Protein AF-A0A812Z8S7-F1 (afdb_monomer_lite)

Radius of gyration: 30.84 Å; chains: 1; bounding box: 65×101×95 Å

Secondary structure (DSSP, 8-state):
-----------------------S-----TT----------HHHHHHHHHHHGGGGGGSTT--------------PPP------PPPP------PPS-PPPP-----------PPPPPEEEEPPTT--HHHHHHHTT-S-B-HHHHHT--SHHHHHHHHHHHHS-EEEEEEEESS-EEEEEEEETTEEEEEEESS---TT----TT-EEEEEEPS-----------GGGSS-------------

pLDDT: mean 70.18, std 22.5, range [39.62, 98.56]

Foldseek 3Di:
DDDDDDPDDPPDDPPPPPPPPPDPDPPPPPPLPPPDDDPPDPPVVVVVVVVPPPPPPPPPDDPDDDDDDDDDDDDDDDDDDDDDDDDDDDPDDDDDPDDDDPDDDDDDDDFDFDKDAKDKAWADFPDFQQRVLVVVLFSGFDQVVQLVQADPVSLQVLCCVHPVAGEPEEDEDAAGWKFADDVHPRYTHIYGHDHGHDRRDDPDRRITGTTTTHIDRPPRPPVPPPPVPPPPDPDDPDDDDDDD

Sequence (244 aa):
MVHVSVVVSIVLSTTLIFLASAGPDSEACPTCRSEGGRAADDLALLQHHLSADEDWPRRARRKRRPRMQRRGKAYYYSHDNGDNLPENPTTTADLPPDAPVPTTVTVPVTTSTTTAAPMWILGDLHDTCNDLCQYNGYGGCGADEIAELDTPAKVEDQILNTSGKTCTTTQIKSYGAFFDPVDDPATGKCFYVSGTVDCDRNDKKWEQPLCFCNGCGQGSLVQAVPWSLVLWSLGPWSSGLLVL

Structure (mmCIF, N/CA/C/O backbone):
data_AF-A0A812Z8S7-F1
#
_entry.id   AF-A0A812Z8S7-F1
#
loop_
_atom_site.group_PDB
_atom_site.id
_atom_site.type_symbol
_atom_site.label_atom_id
_atom_site.label_alt_id
_atom_site.label_comp_id
_atom_site.label_asym_id
_atom_site.label_entity_id
_atom_site.label_seq_id
_atom_site.pdbx_PDB_ins_code
_atom_site.Cartn_x
_atom_site.Cartn_y
_atom_site.Cartn_z
_atom_site.occupancy
_atom_site.B_iso_or_equiv
_atom_site.auth_seq_id
_atom_site.auth_comp_id
_atom_site.auth_asym_id
_atom_site.auth_atom_id
_atom_site.pdbx_PDB_model_num
ATOM 1 N N . MET A 1 1 ? -12.723 67.545 14.225 1.00 41.94 1 MET A N 1
ATOM 2 C CA . MET A 1 1 ? -13.388 66.607 13.299 1.00 41.94 1 MET A CA 1
ATOM 3 C C . MET A 1 1 ? -13.395 65.251 13.963 1.00 41.94 1 MET A C 1
ATOM 5 O O . MET A 1 1 ? -12.345 64.752 14.337 1.00 41.94 1 MET A O 1
ATOM 9 N N . VAL A 1 2 ? -14.600 64.777 14.246 1.00 43.41 2 VAL A N 1
ATOM 10 C CA . VAL A 1 2 ? -14.908 63.622 15.087 1.00 43.41 2 VAL A CA 1
ATOM 11 C C . VAL A 1 2 ? -15.039 62.418 14.162 1.00 43.41 2 VAL A C 1
ATOM 13 O O . VAL A 1 2 ? -15.841 62.483 13.236 1.00 43.41 2 VAL A O 1
ATOM 16 N N . HIS A 1 3 ? -14.288 61.342 14.395 1.00 48.06 3 HIS A N 1
ATOM 17 C CA . HIS A 1 3 ? -14.644 60.042 13.834 1.00 48.06 3 HIS A CA 1
ATOM 18 C C . HIS A 1 3 ? -14.947 59.071 14.968 1.00 48.06 3 HIS A C 1
ATOM 20 O O . HIS A 1 3 ? -14.115 58.774 15.821 1.00 48.06 3 HIS A O 1
ATOM 26 N N . VAL A 1 4 ? -16.222 58.705 14.978 1.00 50.28 4 VAL A N 1
ATOM 27 C CA . VAL A 1 4 ? -16.968 57.962 15.982 1.00 50.28 4 VAL A CA 1
ATOM 28 C C . VAL A 1 4 ? -16.727 56.465 15.808 1.00 50.28 4 VAL A C 1
ATOM 30 O O . VAL A 1 4 ? -16.690 55.960 14.687 1.00 50.28 4 VAL A O 1
ATOM 33 N N . SER A 1 5 ? -16.592 55.782 16.944 1.00 48.16 5 SER A N 1
ATOM 34 C CA . SER A 1 5 ? -16.619 54.333 17.125 1.00 48.16 5 SER A CA 1
ATOM 35 C C . SER A 1 5 ? -17.757 53.643 16.374 1.00 48.16 5 SER A C 1
ATOM 37 O O . SER A 1 5 ? -18.916 54.019 16.522 1.00 48.16 5 SER A O 1
ATOM 39 N N . VAL A 1 6 ? -17.448 52.533 15.706 1.00 51.59 6 VAL A N 1
ATOM 40 C CA . VAL A 1 6 ? -18.435 51.493 15.394 1.00 51.59 6 VAL A CA 1
ATOM 41 C C . VAL A 1 6 ? -17.868 50.163 15.888 1.00 51.59 6 VAL A C 1
ATOM 43 O O . VAL A 1 6 ? -17.234 49.403 15.166 1.00 51.59 6 VAL A O 1
ATOM 46 N N . VAL A 1 7 ? -18.059 49.940 17.188 1.00 47.84 7 VAL A N 1
ATOM 47 C CA . VAL A 1 7 ? -17.998 48.627 17.831 1.00 47.84 7 VAL A CA 1
ATOM 48 C C . VAL A 1 7 ? -19.320 47.945 17.482 1.00 47.84 7 VAL A C 1
ATOM 50 O O . VAL A 1 7 ? -20.348 48.254 18.080 1.00 47.84 7 VAL A O 1
ATOM 53 N N . VAL A 1 8 ? -19.325 47.076 16.471 1.00 48.59 8 VAL A N 1
ATOM 54 C CA . VAL A 1 8 ? -20.468 46.191 16.207 1.00 48.59 8 VAL A CA 1
ATOM 55 C C . VAL A 1 8 ? -20.216 44.899 16.961 1.00 48.59 8 VAL A C 1
ATOM 57 O O . VAL A 1 8 ? -19.439 44.041 16.550 1.00 48.59 8 VAL A O 1
ATOM 60 N N . SER A 1 9 ? -20.878 44.810 18.108 1.00 45.97 9 SER A N 1
ATOM 61 C CA . SER A 1 9 ? -21.094 43.591 18.869 1.00 45.97 9 SER A CA 1
ATOM 62 C C . SER A 1 9 ? -21.763 42.535 17.986 1.00 45.97 9 SER A C 1
ATOM 64 O O . SER A 1 9 ? -22.971 42.581 17.773 1.00 45.97 9 SER A O 1
ATOM 66 N N . ILE A 1 10 ? -20.993 41.558 17.506 1.00 48.22 10 ILE A N 1
ATOM 67 C CA . ILE A 1 10 ? -21.527 40.264 17.064 1.00 48.22 10 ILE A CA 1
ATOM 68 C C . ILE A 1 10 ? -21.409 39.320 18.260 1.00 48.22 10 ILE A C 1
ATOM 70 O O . ILE A 1 10 ? -20.541 38.459 18.346 1.00 48.22 10 ILE A O 1
ATOM 74 N N . VAL A 1 11 ? -22.268 39.562 19.244 1.00 50.97 11 VAL A N 1
ATOM 75 C CA . VAL A 1 11 ? -22.645 38.573 20.248 1.00 50.97 11 VAL A CA 1
ATOM 76 C C . VAL A 1 11 ? -24.090 38.266 19.920 1.00 50.97 11 VAL A C 1
ATOM 78 O O . VAL A 1 11 ? -24.925 39.123 20.157 1.00 50.97 11 VAL A O 1
ATOM 81 N N . LEU A 1 12 ? -24.362 37.128 19.286 1.00 46.31 12 LEU A N 1
ATOM 82 C CA . LEU A 1 12 ? -25.575 36.315 19.440 1.00 46.31 12 LEU A CA 1
ATOM 83 C C . LEU A 1 12 ? -25.583 35.211 18.367 1.00 46.31 12 LEU A C 1
ATOM 85 O O . LEU A 1 12 ? -25.340 35.474 17.194 1.00 46.31 12 LEU A O 1
ATOM 89 N N . SER A 1 13 ? -25.933 33.999 18.804 1.00 43.06 13 SER A N 1
ATOM 90 C CA . SER A 1 13 ? -26.184 32.781 18.013 1.00 43.06 13 SER A CA 1
ATOM 91 C C . SER A 1 13 ? -24.997 31.871 17.692 1.00 43.06 13 SER A C 1
ATOM 93 O O . SER A 1 13 ? -24.847 31.391 16.575 1.00 43.06 13 SER A O 1
ATOM 95 N N . THR A 1 14 ? -24.241 31.480 18.717 1.00 52.12 14 THR A N 1
ATOM 96 C CA . THR A 1 14 ? -23.722 30.101 18.815 1.00 52.12 14 THR A CA 1
ATOM 97 C C . THR A 1 14 ? -24.710 29.252 19.611 1.00 52.12 14 THR A C 1
ATOM 99 O O . THR A 1 14 ? -24.418 28.726 20.682 1.00 52.12 14 THR A O 1
ATOM 102 N N . THR A 1 15 ? -25.932 29.135 19.092 1.00 51.53 15 THR A N 1
ATOM 103 C CA . THR A 1 15 ? -26.844 28.078 19.522 1.00 51.53 15 THR A CA 1
ATOM 104 C C . THR A 1 15 ? -26.319 26.798 18.891 1.00 51.53 15 THR A C 1
ATOM 106 O O . THR A 1 15 ? -26.490 26.565 17.697 1.00 51.53 15 THR A O 1
ATOM 109 N N . LEU A 1 16 ? -25.597 26.019 19.694 1.00 47.75 16 LEU A N 1
ATOM 110 C CA . LEU A 1 16 ? -25.212 24.642 19.417 1.00 47.75 16 LEU A CA 1
ATOM 111 C C . LEU A 1 16 ? -26.466 23.843 19.052 1.00 47.75 16 LEU A C 1
ATOM 113 O O . LEU A 1 16 ? -27.188 23.349 19.915 1.00 47.75 16 LEU A O 1
ATOM 117 N N . ILE A 1 17 ? -26.730 23.727 17.756 1.00 49.66 17 ILE A N 1
ATOM 118 C CA . ILE A 1 17 ? -27.600 22.693 17.222 1.00 49.66 17 ILE A CA 1
ATOM 119 C C . ILE A 1 17 ? -26.779 21.403 17.302 1.00 49.66 17 ILE A C 1
ATOM 121 O O . ILE A 1 17 ? -26.055 21.046 16.377 1.00 49.66 17 ILE A O 1
ATOM 125 N N . PHE A 1 18 ? -26.873 20.712 18.440 1.00 43.66 18 PHE A N 1
ATOM 126 C CA . PHE A 1 18 ? -26.654 19.270 18.482 1.00 43.66 18 PHE A CA 1
ATOM 127 C C . PHE A 1 18 ? -27.815 18.637 17.706 1.00 43.66 18 PHE A C 1
ATOM 129 O O . PHE A 1 18 ? -28.822 18.213 18.271 1.00 43.66 18 PHE A O 1
ATOM 136 N N . LEU A 1 19 ? -27.703 18.635 16.377 1.00 46.09 19 LEU A N 1
ATOM 137 C CA . LEU A 1 19 ? -28.433 17.694 15.543 1.00 46.09 19 LEU A CA 1
ATOM 138 C C . LEU A 1 19 ? -27.862 16.324 15.897 1.00 46.09 19 LEU A C 1
ATOM 140 O O . LEU A 1 19 ? -26.835 15.902 15.373 1.00 46.09 19 LEU A O 1
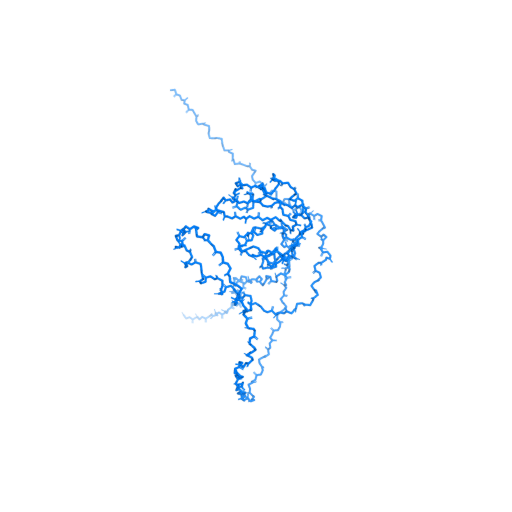ATOM 144 N N . ALA A 1 20 ? -28.522 15.659 16.842 1.00 47.28 20 ALA A N 1
ATOM 145 C CA . ALA A 1 20 ? -28.471 14.218 16.956 1.00 47.28 20 ALA A CA 1
ATOM 146 C C . ALA A 1 20 ? -28.992 13.659 15.626 1.00 47.28 20 ALA A C 1
ATOM 148 O O . ALA A 1 20 ? -30.194 13.464 15.442 1.00 47.28 20 ALA A O 1
ATOM 149 N N . SER A 1 21 ? -28.090 13.472 14.661 1.00 44.56 21 SER A N 1
ATOM 150 C CA . SER A 1 21 ? -28.355 12.606 13.528 1.00 44.56 21 SER A CA 1
ATOM 151 C C . SER A 1 21 ? -28.455 11.199 14.100 1.00 44.56 21 SER A C 1
ATOM 153 O O . SER A 1 21 ? -27.446 10.532 14.334 1.00 44.56 21 SER A O 1
ATOM 155 N N . ALA A 1 22 ? -29.684 10.767 14.370 1.00 46.44 22 ALA A N 1
ATOM 156 C CA . ALA A 1 22 ? -30.019 9.357 14.354 1.00 46.44 22 ALA A CA 1
ATOM 157 C C . ALA A 1 22 ? -29.753 8.878 12.918 1.00 46.44 22 ALA A C 1
ATOM 159 O O . ALA A 1 22 ? -30.607 8.990 12.041 1.00 46.44 22 ALA A O 1
ATOM 160 N N . GLY A 1 23 ? -28.497 8.508 12.658 1.00 39.97 23 GLY A N 1
ATOM 161 C CA . GLY A 1 23 ? -28.092 7.863 11.422 1.00 39.97 23 GLY A CA 1
ATOM 162 C C . GLY A 1 23 ? -28.790 6.506 11.334 1.00 39.97 23 GLY A C 1
ATOM 163 O O . GLY A 1 23 ? -28.952 5.857 12.371 1.00 39.97 23 GLY A O 1
ATOM 164 N N . PRO A 1 24 ? -29.248 6.116 10.136 1.00 42.72 24 PRO A N 1
ATOM 165 C CA . PRO A 1 24 ? -29.986 4.883 9.934 1.00 42.72 24 PRO A CA 1
ATOM 166 C C . PRO A 1 24 ? -29.121 3.697 10.353 1.00 42.72 24 PRO A C 1
ATOM 168 O O . PRO A 1 24 ? -27.942 3.634 10.012 1.00 42.72 24 PRO A O 1
ATOM 171 N N . ASP A 1 25 ? -29.727 2.823 11.149 1.00 41.06 25 ASP A N 1
ATOM 172 C CA . ASP A 1 25 ? -29.513 1.383 11.197 1.00 41.06 25 ASP A CA 1
ATOM 173 C C . ASP A 1 25 ? -28.090 0.954 10.842 1.00 41.06 25 ASP A C 1
ATOM 175 O O . ASP A 1 25 ? -27.749 0.677 9.694 1.00 41.06 25 ASP A O 1
ATOM 179 N N . SER A 1 26 ? -27.254 0.899 11.878 1.00 50.69 26 SER A N 1
ATOM 180 C CA . SER A 1 26 ? -25.997 0.166 11.855 1.00 50.69 26 SER A CA 1
ATOM 181 C C . SER A 1 26 ? -26.337 -1.293 11.555 1.00 50.69 26 SER A C 1
ATOM 183 O O . SER A 1 26 ? -26.589 -2.078 12.470 1.00 50.69 26 SER A O 1
ATOM 185 N N . GLU A 1 27 ? -26.412 -1.649 10.271 1.00 48.56 27 GLU A N 1
ATOM 186 C CA . GLU A 1 27 ? -26.323 -3.027 9.815 1.00 48.56 27 GLU A CA 1
ATOM 187 C C . GLU A 1 27 ? -24.991 -3.549 10.345 1.00 48.56 27 GLU A C 1
ATOM 189 O O . GLU A 1 27 ? -23.918 -3.316 9.790 1.00 48.56 27 GLU A O 1
ATOM 194 N N . ALA A 1 28 ? -25.067 -4.166 11.523 1.00 48.56 28 ALA A N 1
ATOM 195 C CA . ALA A 1 28 ? -23.979 -4.885 12.135 1.00 48.56 28 ALA A CA 1
ATOM 196 C C . ALA A 1 28 ? -23.419 -5.821 11.067 1.00 48.56 28 ALA A C 1
ATOM 198 O O . ALA A 1 28 ? -24.154 -6.687 10.596 1.00 48.56 28 ALA A O 1
ATOM 199 N N . CYS A 1 29 ? -22.158 -5.610 10.671 1.00 48.22 29 CYS A N 1
ATOM 200 C CA . CYS A 1 29 ? -21.455 -6.436 9.694 1.00 48.22 29 CYS A CA 1
ATOM 201 C C . CYS A 1 29 ? -21.705 -7.919 10.020 1.00 48.22 29 CYS A C 1
ATOM 203 O O . CYS A 1 29 ? -21.170 -8.418 11.015 1.00 48.22 29 CYS A O 1
ATOM 205 N N . PRO A 1 30 ? -22.525 -8.638 9.230 1.00 51.94 30 PRO A N 1
ATOM 206 C CA . PRO A 1 30 ? -22.981 -9.976 9.601 1.00 51.94 30 PRO A CA 1
ATOM 207 C C . PRO A 1 30 ? -21.885 -11.046 9.460 1.00 51.94 30 PRO A C 1
ATOM 209 O O . PRO A 1 30 ? -22.131 -12.218 9.739 1.00 51.94 30 PRO A O 1
ATOM 212 N N . THR A 1 31 ? -20.673 -10.668 9.045 1.00 52.81 31 THR A N 1
ATOM 213 C CA . THR A 1 31 ? -19.593 -11.595 8.686 1.00 52.81 31 THR A CA 1
ATOM 214 C C . THR A 1 31 ? -18.401 -11.610 9.641 1.00 52.81 31 THR A C 1
ATOM 216 O O . THR A 1 31 ? -17.573 -12.507 9.523 1.00 52.81 31 THR A O 1
ATOM 219 N N . CYS A 1 32 ? -18.330 -10.753 10.664 1.00 50.28 32 CYS A N 1
ATOM 220 C CA . CYS A 1 32 ? -17.257 -10.822 11.673 1.00 50.28 32 CYS A CA 1
ATOM 221 C C . CYS A 1 32 ? -17.540 -11.875 12.760 1.00 50.28 32 CYS A C 1
ATOM 223 O O . CYS A 1 32 ? -17.343 -11.633 13.953 1.00 50.28 32 CYS A O 1
ATOM 225 N N . ARG A 1 33 ? -18.050 -13.050 12.371 1.00 44.81 33 ARG A N 1
ATOM 226 C CA . ARG A 1 33 ? -18.233 -14.179 13.284 1.00 44.81 33 ARG A CA 1
ATOM 227 C C . ARG A 1 33 ? -16.854 -14.760 13.573 1.00 44.81 33 ARG A C 1
ATOM 229 O O . ARG A 1 33 ? -16.329 -15.529 12.778 1.00 44.81 33 ARG A O 1
ATOM 236 N N . SER A 1 34 ? -16.271 -14.369 14.704 1.00 47.16 34 SER A N 1
ATOM 237 C CA . SER A 1 34 ? -15.046 -14.971 15.219 1.00 47.16 34 SER A CA 1
ATOM 238 C C . SER A 1 34 ? -15.291 -16.458 15.493 1.00 47.16 34 SER A C 1
ATOM 240 O O . SER A 1 34 ? -15.890 -16.859 16.493 1.00 47.16 34 SER A O 1
ATOM 242 N N . GLU A 1 35 ? -14.861 -17.314 14.572 1.00 41.94 35 GLU A N 1
ATOM 243 C CA . GLU A 1 35 ? -14.717 -18.734 14.860 1.00 41.94 35 GLU A CA 1
ATOM 244 C C . GLU A 1 35 ? -13.523 -18.900 15.805 1.00 41.94 35 GLU A C 1
ATOM 246 O O . GLU A 1 35 ? -12.377 -18.981 15.389 1.00 41.94 35 GLU A O 1
ATOM 251 N N . GLY A 1 36 ? -13.806 -18.903 17.109 1.00 42.06 36 GLY A N 1
ATOM 252 C CA . GLY A 1 36 ? -12.937 -19.491 18.126 1.00 42.06 36 GLY A CA 1
ATOM 253 C C . GLY A 1 36 ? -11.573 -18.824 18.293 1.00 42.06 36 GLY A C 1
ATOM 254 O O . GLY A 1 36 ? -10.553 -19.379 17.895 1.00 42.06 36 GLY A O 1
ATOM 255 N N . GLY A 1 37 ? -11.551 -17.692 19.003 1.00 40.66 37 GLY A N 1
ATOM 256 C CA . GLY A 1 37 ? -10.326 -17.111 19.543 1.00 40.66 37 GLY A CA 1
ATOM 257 C C . GLY A 1 37 ? -9.549 -18.129 20.382 1.00 40.66 37 GLY A C 1
ATOM 258 O O . GLY A 1 37 ? -9.895 -18.417 21.528 1.00 40.66 37 GLY A O 1
ATOM 259 N N . ARG A 1 38 ? -8.474 -18.666 19.805 1.00 43.00 38 ARG A N 1
ATOM 260 C CA . ARG A 1 38 ? -7.335 -19.156 20.572 1.00 43.00 38 ARG A CA 1
ATOM 261 C C . ARG A 1 38 ? -6.470 -17.936 20.840 1.00 43.00 38 ARG A C 1
ATOM 263 O O . ARG A 1 38 ? -5.970 -17.332 19.901 1.00 43.00 38 ARG A O 1
ATOM 270 N N . ALA A 1 39 ? -6.320 -17.581 22.112 1.00 47.09 39 ALA A N 1
ATOM 271 C CA . ALA A 1 39 ? -5.335 -16.624 22.610 1.00 47.09 39 ALA A CA 1
ATOM 272 C C . ALA A 1 39 ? -3.911 -17.190 22.443 1.00 47.09 39 ALA A C 1
ATOM 274 O O . ALA A 1 39 ? -3.195 -17.417 23.416 1.00 47.09 39 ALA A O 1
ATOM 275 N N . ALA A 1 40 ? -3.557 -17.532 21.210 1.00 46.22 40 ALA A N 1
ATOM 276 C CA . ALA A 1 40 ? -2.248 -18.002 20.838 1.00 46.22 40 ALA A CA 1
ATOM 277 C C . ALA A 1 40 ? -1.464 -16.783 20.344 1.00 46.22 40 ALA A C 1
ATOM 279 O O . ALA A 1 40 ? -1.811 -16.170 19.341 1.00 46.22 40 ALA A O 1
ATOM 280 N N . ASP A 1 41 ? -0.399 -16.481 21.082 1.00 53.16 41 ASP A N 1
ATOM 281 C CA . ASP A 1 41 ? 0.863 -16.052 20.487 1.00 53.16 41 ASP A CA 1
ATOM 282 C C . ASP A 1 41 ? 1.154 -14.549 20.313 1.00 53.16 41 ASP A C 1
ATOM 284 O O . ASP A 1 41 ? 2.015 -14.193 19.509 1.00 53.16 41 ASP A O 1
ATOM 288 N N . ASP A 1 42 ? 0.634 -13.675 21.185 1.00 55.78 42 ASP A N 1
ATOM 289 C CA . ASP A 1 42 ? 1.202 -12.315 21.357 1.00 55.78 42 ASP A CA 1
ATOM 290 C C . ASP A 1 42 ? 2.717 -12.359 21.666 1.00 55.78 42 ASP A C 1
ATOM 292 O O . ASP A 1 42 ? 3.476 -11.458 21.307 1.00 55.78 42 ASP A O 1
ATOM 296 N N . LEU A 1 43 ? 3.192 -13.443 22.295 1.00 52.84 43 LEU A N 1
ATOM 297 C CA . LEU A 1 43 ? 4.610 -13.651 22.589 1.00 52.84 43 LEU A CA 1
ATOM 298 C C . LEU A 1 43 ? 5.420 -14.121 21.367 1.00 52.84 43 LEU A C 1
ATOM 300 O O . LEU A 1 43 ? 6.580 -13.733 21.240 1.00 52.84 43 LEU A O 1
ATOM 304 N N . ALA A 1 44 ? 4.836 -14.911 20.455 1.00 57.25 44 ALA A N 1
ATOM 305 C CA . ALA A 1 44 ? 5.548 -15.350 19.250 1.00 57.25 44 ALA A CA 1
ATOM 306 C C . ALA A 1 44 ? 5.666 -14.214 18.223 1.00 57.25 44 ALA A C 1
ATOM 308 O O . ALA A 1 44 ? 6.695 -14.099 17.554 1.00 57.25 44 ALA A O 1
ATOM 309 N N . LEU A 1 45 ? 4.663 -13.328 18.160 1.00 56.12 45 LEU A N 1
ATOM 310 C CA . LEU A 1 45 ? 4.696 -12.131 17.317 1.00 56.12 45 LEU A CA 1
ATOM 311 C C . LEU A 1 45 ? 5.810 -11.161 17.760 1.00 56.12 45 LEU A C 1
ATOM 313 O O . LEU A 1 45 ? 6.587 -10.669 16.940 1.00 56.12 45 LEU A O 1
ATOM 317 N N . LEU A 1 46 ? 5.967 -10.963 19.076 1.00 60.97 46 LEU A N 1
ATOM 318 C CA . LEU A 1 46 ? 7.041 -10.144 19.656 1.00 60.97 46 LEU A CA 1
ATOM 319 C C . LEU A 1 46 ? 8.441 -10.717 19.382 1.00 60.97 46 LEU A C 1
ATOM 321 O O . LEU A 1 46 ? 9.408 -9.972 19.208 1.00 60.97 46 LEU A O 1
ATOM 325 N N . GLN A 1 47 ? 8.557 -12.045 19.319 1.00 60.59 47 GLN A N 1
ATOM 326 C CA . GLN A 1 47 ? 9.826 -12.728 19.081 1.00 60.59 47 GLN A CA 1
ATOM 327 C C . GLN A 1 47 ? 10.279 -12.634 17.614 1.00 60.59 47 GLN A C 1
ATOM 329 O O . GLN A 1 47 ? 11.482 -12.614 17.349 1.00 60.59 47 GLN A O 1
ATOM 334 N N . HIS A 1 48 ? 9.342 -12.495 16.669 1.00 57.53 48 HIS A N 1
ATOM 335 C CA . HIS A 1 48 ? 9.655 -12.272 15.257 1.00 57.53 48 HIS A CA 1
ATOM 336 C C . HIS A 1 48 ? 10.263 -10.875 15.018 1.00 57.53 48 HIS A C 1
ATOM 338 O O . HIS A 1 48 ? 11.298 -10.765 14.357 1.00 57.53 48 HIS A O 1
ATOM 344 N N . HIS A 1 49 ? 9.714 -9.823 15.640 1.00 55.00 49 HIS A N 1
ATOM 345 C CA . HIS A 1 49 ? 10.199 -8.444 15.468 1.00 55.00 49 HIS A CA 1
ATOM 346 C C . HIS A 1 49 ? 11.629 -8.215 15.978 1.00 55.00 49 HIS A C 1
ATOM 348 O O . HIS A 1 49 ? 12.426 -7.564 15.304 1.00 55.00 49 HIS A O 1
ATOM 354 N N . LEU A 1 50 ? 12.004 -8.804 17.117 1.00 57.84 50 LEU A N 1
ATOM 355 C CA . LEU A 1 50 ? 13.353 -8.631 17.677 1.00 57.84 50 LEU A CA 1
ATOM 356 C C . LEU A 1 50 ? 14.462 -9.245 16.806 1.00 57.84 50 LEU A C 1
ATOM 358 O O . LEU A 1 50 ? 15.624 -8.871 16.940 1.00 57.84 50 LEU A O 1
ATOM 362 N N . SER A 1 51 ? 14.126 -10.168 15.901 1.00 54.97 51 SER A N 1
ATOM 363 C CA . SER A 1 51 ? 15.107 -10.813 15.021 1.00 54.97 51 SER A CA 1
ATOM 364 C C . SER A 1 51 ? 15.377 -10.056 13.711 1.00 54.97 51 SER A C 1
ATOM 366 O O . SER A 1 51 ? 16.380 -10.327 13.048 1.00 54.97 51 SER A O 1
ATOM 368 N N . ALA A 1 52 ? 14.525 -9.092 13.343 1.00 54.66 52 ALA A N 1
ATOM 369 C CA . ALA A 1 52 ? 14.630 -8.366 12.076 1.00 54.66 52 ALA A CA 1
ATOM 370 C C . ALA A 1 52 ? 15.520 -7.108 12.150 1.00 54.66 52 ALA A C 1
ATOM 372 O O . ALA A 1 52 ? 16.164 -6.760 11.157 1.00 54.66 52 ALA A O 1
ATOM 373 N N . ASP A 1 53 ? 15.615 -6.460 13.317 1.00 49.69 53 ASP A N 1
ATOM 374 C CA . ASP A 1 53 ? 16.234 -5.130 13.445 1.00 49.69 53 ASP A CA 1
ATOM 375 C C . ASP A 1 53 ? 17.774 -5.120 13.556 1.00 49.69 53 ASP A C 1
ATOM 377 O O . ASP A 1 53 ? 18.412 -4.105 13.266 1.00 49.69 53 ASP A O 1
ATOM 381 N N . GLU A 1 54 ? 18.434 -6.229 13.911 1.00 51.84 54 GLU A N 1
ATOM 382 C CA . GLU A 1 54 ? 19.886 -6.191 14.178 1.00 51.84 54 GLU A CA 1
ATOM 383 C C . GLU A 1 54 ? 20.798 -6.250 12.931 1.00 51.84 54 GLU A C 1
ATOM 385 O O . GLU A 1 54 ? 21.998 -5.973 13.036 1.00 51.84 54 GLU A O 1
ATOM 390 N N . ASP A 1 55 ? 20.287 -6.559 11.732 1.00 49.16 55 ASP A N 1
ATOM 391 C CA . ASP A 1 55 ? 21.156 -6.888 10.582 1.00 49.16 55 ASP A CA 1
ATOM 392 C C . ASP A 1 55 ? 21.298 -5.773 9.517 1.00 49.16 55 ASP A C 1
ATOM 394 O O . ASP A 1 55 ? 22.065 -5.905 8.551 1.00 49.16 55 ASP A O 1
ATOM 398 N N . TRP A 1 56 ? 20.621 -4.627 9.684 1.00 48.62 56 TRP A N 1
ATOM 399 C CA . TRP A 1 56 ? 20.623 -3.556 8.674 1.00 48.62 56 TRP A CA 1
ATOM 400 C C . TRP A 1 56 ? 21.913 -2.705 8.583 1.00 48.62 56 TRP A C 1
ATOM 402 O O . TRP A 1 56 ? 22.336 -2.393 7.461 1.00 48.62 56 TRP A O 1
ATOM 412 N N . PRO A 1 57 ? 22.664 -2.375 9.659 1.00 53.59 57 PRO A N 1
ATOM 413 C CA . PRO A 1 57 ? 23.777 -1.434 9.508 1.00 53.59 57 PRO A CA 1
ATOM 414 C C . PRO A 1 57 ? 25.048 -2.034 8.869 1.00 53.59 57 PRO A C 1
ATOM 416 O O . PRO A 1 57 ? 25.981 -1.293 8.551 1.00 53.59 57 PRO A O 1
ATOM 419 N N . ARG A 1 58 ? 25.129 -3.350 8.603 1.00 51.69 58 ARG A N 1
ATOM 420 C CA . ARG A 1 58 ? 26.356 -3.968 8.044 1.00 51.69 58 ARG A CA 1
ATOM 421 C C . ARG A 1 58 ? 26.456 -3.982 6.513 1.00 51.69 58 ARG A C 1
ATOM 423 O O . ARG A 1 58 ? 27.515 -4.341 5.991 1.00 51.69 58 ARG A O 1
ATOM 430 N N . ARG A 1 59 ? 25.427 -3.569 5.757 1.00 52.53 59 ARG A N 1
ATOM 431 C CA . ARG A 1 59 ? 25.433 -3.694 4.276 1.00 52.53 59 ARG A CA 1
ATOM 432 C C . ARG A 1 59 ? 25.706 -2.407 3.492 1.00 52.53 59 ARG A C 1
ATOM 434 O O . ARG A 1 59 ? 25.944 -2.489 2.289 1.00 52.53 59 ARG A O 1
ATOM 441 N N . ALA A 1 60 ? 25.846 -1.255 4.147 1.00 51.38 60 ALA A N 1
ATOM 442 C CA . ALA A 1 60 ? 26.080 0.037 3.483 1.00 51.38 60 ALA A CA 1
ATOM 443 C C . ALA A 1 60 ? 27.524 0.284 2.965 1.00 51.38 60 ALA A C 1
ATOM 445 O O . ALA A 1 60 ? 27.885 1.408 2.619 1.00 51.38 60 ALA A O 1
ATOM 446 N N . ARG A 1 61 ? 28.398 -0.736 2.881 1.00 51.84 61 ARG A N 1
ATOM 447 C CA . ARG A 1 61 ? 29.794 -0.566 2.404 1.00 51.84 61 ARG A CA 1
ATOM 448 C C . ARG A 1 61 ? 30.309 -1.636 1.438 1.00 51.84 61 ARG A C 1
ATOM 450 O O . ARG A 1 61 ? 31.506 -1.925 1.415 1.00 51.84 61 ARG A O 1
ATOM 457 N N . ARG A 1 62 ? 29.477 -2.193 0.554 1.00 51.47 62 ARG A N 1
ATOM 458 C CA . ARG A 1 62 ? 30.006 -2.979 -0.581 1.00 51.47 62 ARG A CA 1
ATOM 459 C C . ARG A 1 62 ? 30.245 -2.094 -1.802 1.00 51.47 62 ARG A C 1
ATOM 461 O O . ARG A 1 62 ? 29.421 -1.976 -2.699 1.00 51.47 62 ARG A O 1
ATOM 468 N N . LYS A 1 63 ? 31.438 -1.486 -1.816 1.00 51.38 63 LYS A N 1
ATOM 469 C CA . LYS A 1 63 ? 32.046 -0.849 -2.992 1.00 51.38 63 LYS A CA 1
ATOM 470 C C . LYS A 1 63 ? 31.927 -1.769 -4.213 1.00 51.38 63 LYS A C 1
ATOM 472 O O . LYS A 1 63 ? 32.324 -2.934 -4.155 1.00 51.38 63 LYS A O 1
ATOM 477 N N . ARG A 1 64 ? 31.432 -1.195 -5.314 1.00 55.34 64 ARG A N 1
ATOM 478 C CA . ARG A 1 64 ? 31.442 -1.745 -6.676 1.00 55.34 64 ARG A CA 1
ATOM 479 C C . ARG A 1 64 ? 32.777 -2.447 -6.957 1.00 55.34 64 ARG A C 1
ATOM 481 O O . ARG A 1 64 ? 33.811 -1.786 -7.029 1.00 55.34 64 ARG A O 1
ATOM 488 N N . ARG A 1 65 ? 32.759 -3.773 -7.128 1.00 50.31 65 ARG A N 1
ATOM 489 C CA . ARG A 1 65 ? 33.876 -4.507 -7.739 1.00 50.31 65 ARG A CA 1
ATOM 490 C C . ARG A 1 65 ? 33.586 -4.733 -9.227 1.00 50.31 65 ARG A C 1
ATOM 492 O O . ARG A 1 65 ? 32.443 -5.031 -9.575 1.00 50.31 65 ARG A O 1
ATOM 499 N N . PRO A 1 66 ? 34.591 -4.568 -10.101 1.00 52.03 66 PRO A N 1
ATOM 500 C CA . PRO A 1 66 ? 34.420 -4.686 -11.541 1.00 52.03 66 PRO A CA 1
ATOM 501 C C . PRO A 1 66 ? 34.134 -6.134 -11.955 1.00 52.03 66 PRO A C 1
ATOM 503 O O . PRO A 1 66 ? 34.668 -7.083 -11.379 1.00 52.03 66 PRO A O 1
ATOM 506 N N . ARG A 1 67 ? 33.288 -6.275 -12.984 1.00 52.62 67 ARG A N 1
ATOM 507 C CA . ARG A 1 67 ? 32.973 -7.528 -13.683 1.00 52.62 67 ARG A CA 1
ATOM 508 C C . ARG A 1 67 ? 34.260 -8.254 -14.087 1.00 52.62 67 ARG A C 1
ATOM 510 O O . ARG A 1 67 ? 34.952 -7.807 -14.997 1.00 52.62 67 ARG A O 1
ATOM 517 N N . MET A 1 68 ? 34.511 -9.419 -13.496 1.00 42.53 68 MET A N 1
ATOM 518 C CA . MET A 1 68 ? 35.295 -10.463 -14.149 1.00 42.53 68 MET A CA 1
ATOM 519 C C . MET A 1 68 ? 34.341 -11.499 -14.738 1.00 42.53 68 MET A C 1
ATOM 521 O O . MET A 1 68 ? 33.619 -12.193 -14.027 1.00 42.53 68 MET A O 1
ATOM 525 N N . GLN A 1 69 ? 34.349 -11.589 -16.066 1.00 57.06 69 GLN A N 1
ATOM 526 C CA . GLN A 1 69 ? 33.931 -12.788 -16.778 1.00 57.06 69 GLN A CA 1
ATOM 527 C C . GLN A 1 69 ? 34.872 -13.936 -16.394 1.00 57.06 69 GLN A C 1
ATOM 529 O O . GLN A 1 69 ? 36.084 -13.773 -16.518 1.00 57.06 69 GLN A O 1
ATOM 534 N N . ARG A 1 70 ? 34.326 -15.102 -16.032 1.00 44.31 70 ARG A N 1
ATOM 535 C CA . ARG A 1 70 ? 34.589 -16.404 -16.683 1.00 44.31 70 ARG A CA 1
ATOM 536 C C . ARG A 1 70 ? 34.278 -17.590 -15.764 1.00 44.31 70 ARG A C 1
ATOM 538 O O . ARG A 1 70 ? 34.784 -17.684 -14.658 1.00 44.31 70 ARG A O 1
ATOM 545 N N . ARG A 1 71 ? 33.589 -18.551 -16.390 1.00 47.25 71 ARG A N 1
ATOM 546 C CA . ARG A 1 71 ? 33.767 -20.009 -16.294 1.00 47.25 71 ARG A CA 1
ATOM 547 C C . ARG A 1 71 ? 33.548 -20.673 -14.930 1.00 47.25 71 ARG A C 1
ATOM 549 O O . ARG A 1 71 ? 34.437 -20.726 -14.097 1.00 47.25 71 ARG A O 1
ATOM 556 N N . GLY A 1 72 ? 32.393 -21.335 -14.853 1.00 49.47 72 GLY A N 1
ATOM 557 C CA . GLY A 1 72 ? 32.286 -22.772 -14.599 1.00 49.47 72 GLY A CA 1
ATOM 558 C C . GLY A 1 72 ? 32.925 -23.301 -13.323 1.00 49.47 72 GLY A C 1
ATOM 559 O O . GLY A 1 72 ? 34.126 -23.545 -13.294 1.00 49.47 72 GLY A O 1
ATOM 560 N N . LYS A 1 73 ? 32.076 -23.609 -12.341 1.00 45.56 73 LYS A N 1
ATOM 561 C CA . LYS A 1 73 ? 32.234 -24.743 -11.422 1.00 45.56 73 LYS A CA 1
ATOM 562 C C . LYS A 1 73 ? 30.897 -24.998 -10.731 1.00 45.56 73 LYS A C 1
ATOM 564 O O . LYS A 1 73 ? 30.373 -24.124 -10.048 1.00 45.56 73 LYS A O 1
ATOM 569 N N . ALA A 1 74 ? 30.343 -26.180 -10.982 1.00 50.53 74 ALA A N 1
ATOM 570 C CA . ALA A 1 74 ? 29.239 -26.733 -10.219 1.00 50.53 74 ALA A CA 1
ATOM 571 C C . ALA A 1 74 ? 29.766 -27.097 -8.828 1.00 50.53 74 ALA A C 1
ATOM 573 O O . ALA A 1 74 ? 30.754 -27.823 -8.718 1.00 50.53 74 ALA A O 1
ATOM 574 N N . TYR A 1 75 ? 29.120 -26.581 -7.790 1.00 45.34 75 TYR A N 1
ATOM 575 C CA . TYR A 1 75 ? 29.324 -27.032 -6.422 1.00 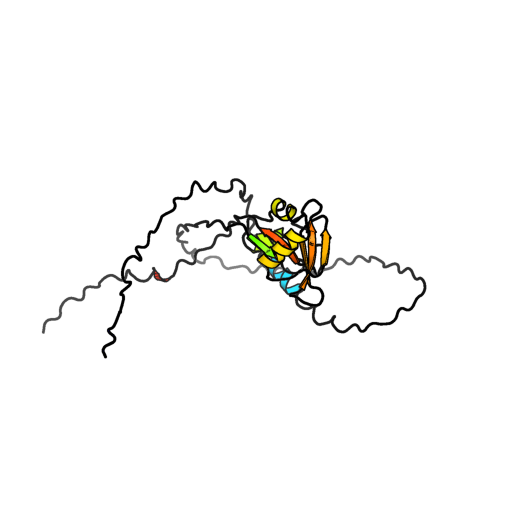45.34 75 TYR A CA 1
ATOM 576 C C . TYR A 1 75 ? 28.073 -27.803 -6.009 1.00 45.34 75 TYR A C 1
ATOM 578 O O . TYR A 1 75 ? 26.990 -27.231 -5.917 1.00 45.34 75 TYR A O 1
ATOM 586 N N . TYR A 1 76 ? 28.239 -29.111 -5.818 1.00 44.78 76 TYR A N 1
ATOM 587 C CA . TYR A 1 76 ? 27.328 -29.937 -5.036 1.00 44.78 76 TYR A CA 1
ATOM 588 C C . TYR A 1 76 ? 27.451 -29.501 -3.573 1.00 44.78 76 TYR A C 1
ATOM 590 O O . TYR A 1 76 ? 28.557 -29.515 -3.034 1.00 44.78 76 TYR A O 1
ATOM 598 N N . TYR A 1 77 ? 26.339 -29.134 -2.938 1.00 39.62 77 TYR A N 1
ATOM 599 C CA . TYR A 1 77 ? 26.256 -29.082 -1.482 1.00 39.62 77 TYR A CA 1
ATOM 600 C C . TYR A 1 77 ? 25.504 -30.319 -0.994 1.00 39.62 77 TYR A C 1
ATOM 602 O O . TYR A 1 77 ? 24.362 -30.561 -1.379 1.00 39.62 77 TYR A O 1
ATOM 610 N N . SER A 1 78 ? 26.222 -31.111 -0.198 1.00 41.00 78 SER A N 1
ATOM 611 C CA . SER A 1 78 ? 25.736 -32.246 0.581 1.00 41.00 78 SER A CA 1
ATOM 612 C C . SER A 1 78 ? 24.734 -31.739 1.617 1.00 41.00 78 SER A C 1
ATOM 614 O O . SER A 1 78 ? 25.052 -30.833 2.387 1.00 41.00 78 SER A O 1
ATOM 616 N N . HIS A 1 79 ? 23.525 -32.297 1.602 1.00 39.62 79 HIS A N 1
ATOM 617 C CA . HIS A 1 79 ? 22.602 -32.241 2.728 1.00 39.62 79 HIS A CA 1
ATOM 618 C C . HIS A 1 79 ? 23.044 -33.322 3.714 1.00 39.62 79 HIS A C 1
ATOM 620 O O . HIS A 1 79 ? 22.810 -34.501 3.462 1.00 39.62 79 HIS A O 1
ATOM 626 N N . ASP A 1 80 ? 23.683 -32.921 4.809 1.00 50.75 80 ASP A N 1
ATOM 627 C CA . ASP A 1 80 ? 23.895 -33.797 5.955 1.00 50.75 80 ASP A CA 1
ATOM 628 C C . ASP A 1 80 ? 22.876 -33.462 7.045 1.00 50.75 80 ASP A C 1
ATOM 630 O O . AS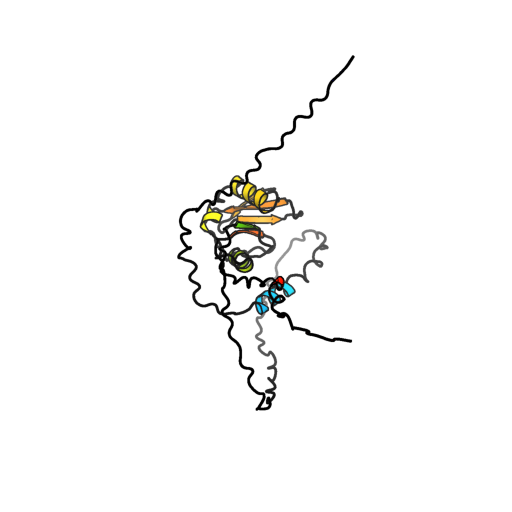P A 1 80 ? 22.749 -32.321 7.495 1.00 50.75 80 ASP A O 1
ATOM 634 N N . ASN A 1 81 ? 22.124 -34.502 7.402 1.00 58.75 81 ASN A N 1
ATOM 635 C CA . ASN A 1 81 ? 21.213 -34.590 8.532 1.00 58.75 81 ASN A CA 1
ATOM 636 C C . ASN A 1 81 ? 21.971 -34.386 9.849 1.00 58.75 81 ASN A C 1
ATOM 638 O O . ASN A 1 81 ? 23.082 -34.887 10.021 1.00 58.75 81 ASN A O 1
ATOM 642 N N . GLY A 1 82 ? 21.332 -33.715 10.803 1.00 44.91 82 GLY A N 1
ATOM 643 C CA . GLY A 1 82 ? 21.895 -33.481 12.126 1.00 44.91 82 GLY A CA 1
ATOM 644 C C . GLY A 1 82 ? 20.837 -33.045 13.125 1.00 44.91 82 GLY A C 1
ATOM 645 O O . GLY A 1 82 ? 20.923 -31.949 13.671 1.00 44.91 82 GLY A O 1
ATOM 646 N N . ASP A 1 83 ? 19.844 -33.907 13.342 1.00 59.28 83 ASP A N 1
ATOM 647 C CA . ASP A 1 83 ? 19.056 -33.938 14.572 1.00 59.28 83 ASP A CA 1
ATOM 648 C C . ASP A 1 83 ? 20.008 -34.015 15.775 1.00 59.28 83 ASP A C 1
ATOM 650 O O . ASP A 1 83 ? 20.916 -34.847 15.761 1.00 59.28 83 ASP A O 1
ATOM 654 N N . ASN A 1 84 ? 19.836 -33.128 16.764 1.00 53.19 84 ASN A N 1
ATOM 655 C CA . ASN A 1 84 ? 20.148 -33.288 18.198 1.00 53.19 84 ASN A CA 1
ATOM 656 C C . ASN A 1 84 ? 20.151 -31.902 18.877 1.00 53.19 84 ASN A C 1
ATOM 658 O O . ASN A 1 84 ? 21.202 -31.306 19.118 1.00 53.19 84 ASN A O 1
ATOM 662 N N . LEU A 1 85 ? 18.963 -31.385 19.197 1.00 57.56 85 LEU A N 1
ATOM 663 C CA . LEU A 1 85 ? 18.815 -30.354 20.228 1.00 57.56 85 LEU A CA 1
ATOM 664 C C . LEU A 1 85 ? 18.700 -31.063 21.591 1.00 57.56 85 LEU A C 1
ATOM 666 O O . LEU A 1 85 ? 17.911 -32.001 21.703 1.00 57.56 85 LEU A O 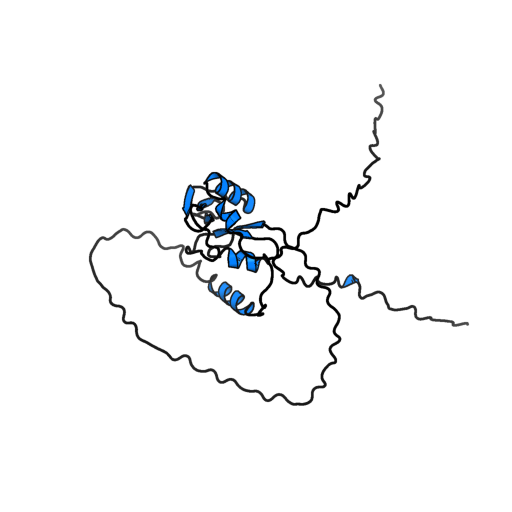1
ATOM 670 N N . PRO A 1 86 ? 19.479 -30.664 22.612 1.00 54.66 86 PRO A N 1
ATOM 671 C CA . PRO A 1 86 ? 19.432 -31.286 23.928 1.00 54.66 86 PRO A CA 1
ATOM 672 C C . PRO A 1 86 ? 18.097 -30.989 24.617 1.00 54.66 86 PRO A C 1
ATOM 674 O O . PRO A 1 86 ? 17.702 -29.835 24.781 1.00 54.66 86 PRO A O 1
ATOM 677 N N . GLU A 1 87 ? 17.417 -32.055 25.027 1.00 55.38 87 GLU A N 1
ATOM 678 C CA . GLU A 1 87 ? 16.213 -32.015 25.847 1.00 55.38 87 GLU A CA 1
ATOM 679 C C . GLU A 1 87 ? 16.520 -31.305 27.174 1.00 55.38 87 GLU A C 1
ATOM 681 O O . GLU A 1 87 ? 17.386 -31.722 27.946 1.00 55.38 87 GLU A O 1
ATOM 686 N N . ASN A 1 88 ? 15.827 -30.196 27.425 1.00 53.94 88 ASN A N 1
ATOM 687 C CA . ASN A 1 88 ? 15.910 -29.461 28.680 1.00 53.94 88 ASN A CA 1
ATOM 688 C C . ASN A 1 88 ? 15.068 -30.201 29.741 1.00 53.94 88 ASN A C 1
ATOM 690 O O . ASN A 1 88 ? 13.861 -30.363 29.531 1.00 53.94 88 ASN A O 1
ATOM 694 N N . PRO A 1 89 ? 15.641 -30.664 30.868 1.00 61.50 89 PRO A N 1
ATOM 695 C CA . PRO A 1 89 ? 14.866 -31.331 31.905 1.00 61.50 89 PRO A CA 1
ATOM 696 C C . PRO A 1 89 ? 13.918 -30.327 32.571 1.00 61.50 89 PRO A C 1
ATOM 698 O O . PRO A 1 89 ? 14.338 -29.368 33.219 1.00 61.50 89 PRO A O 1
ATOM 701 N N . THR A 1 90 ? 12.616 -30.560 32.411 1.00 57.81 90 THR A N 1
ATOM 702 C CA . THR A 1 90 ? 11.575 -29.825 33.133 1.00 57.81 90 THR A CA 1
ATOM 703 C C . THR A 1 90 ? 11.617 -30.258 34.596 1.00 57.81 90 THR A C 1
ATOM 705 O O . THR A 1 90 ? 11.181 -31.352 34.945 1.00 57.81 90 THR A O 1
ATOM 708 N N . THR A 1 91 ? 12.171 -29.407 35.457 1.00 59.34 91 THR A N 1
ATOM 709 C CA . THR A 1 91 ? 12.105 -29.566 36.912 1.00 59.34 91 THR A CA 1
ATOM 710 C C . THR A 1 91 ? 10.669 -29.324 37.373 1.00 59.34 91 THR A C 1
ATOM 712 O O . THR A 1 91 ? 10.223 -28.183 37.484 1.00 59.34 91 THR A O 1
ATOM 715 N N . THR A 1 92 ? 9.935 -30.404 37.638 1.00 56.22 92 THR A N 1
ATOM 716 C CA . THR A 1 92 ? 8.669 -30.378 38.376 1.00 56.22 92 THR A CA 1
ATOM 717 C C . THR A 1 92 ? 8.966 -29.979 39.820 1.00 56.22 92 THR A C 1
ATOM 719 O O . THR A 1 92 ? 9.460 -30.782 40.605 1.00 56.22 92 THR A O 1
ATOM 722 N N . ALA A 1 93 ? 8.727 -28.714 40.158 1.00 59.03 93 ALA A N 1
ATOM 723 C CA . ALA A 1 93 ? 8.721 -28.262 41.540 1.00 59.03 93 ALA A CA 1
ATOM 724 C C . ALA A 1 93 ? 7.355 -28.593 42.156 1.00 59.03 93 ALA A C 1
ATOM 726 O O . ALA A 1 93 ? 6.335 -28.032 41.750 1.00 59.03 93 ALA A O 1
ATOM 727 N N . ASP A 1 94 ? 7.353 -29.513 43.119 1.00 56.47 94 ASP A N 1
ATOM 728 C CA . ASP A 1 94 ? 6.221 -29.796 43.997 1.00 56.47 94 ASP A CA 1
ATOM 729 C C . ASP A 1 94 ? 5.830 -28.523 44.761 1.00 56.47 94 ASP A C 1
ATOM 731 O O . ASP A 1 94 ? 6.573 -28.029 45.615 1.00 56.47 94 ASP A O 1
ATOM 735 N N . LEU A 1 95 ? 4.664 -27.966 44.429 1.00 62.03 95 LEU A N 1
ATOM 736 C CA . LEU A 1 95 ? 4.067 -26.860 45.169 1.00 62.03 95 LEU A CA 1
ATOM 737 C C . LEU A 1 95 ? 3.307 -27.399 46.392 1.00 62.03 95 LEU A C 1
ATOM 739 O O . LEU A 1 95 ? 2.615 -28.414 46.287 1.00 62.03 95 LEU A O 1
ATOM 743 N N . PRO A 1 96 ? 3.408 -26.723 47.549 1.00 66.50 96 PRO A N 1
ATOM 744 C CA . PRO A 1 96 ? 2.717 -27.127 48.764 1.00 66.50 96 PRO A CA 1
ATOM 745 C C . PRO A 1 96 ? 1.190 -27.011 48.598 1.00 66.50 96 PRO A C 1
ATOM 747 O O . PRO A 1 96 ? 0.711 -26.021 48.035 1.00 66.50 96 PRO A O 1
ATOM 750 N N . PRO A 1 97 ? 0.415 -27.983 49.107 1.00 65.44 97 PRO A N 1
ATOM 751 C CA . PRO A 1 97 ? -1.026 -27.837 49.239 1.00 65.44 97 PRO A CA 1
ATOM 752 C C . PRO A 1 97 ? -1.341 -26.835 50.364 1.00 65.44 97 PRO A C 1
ATOM 754 O O . PRO A 1 97 ? -0.563 -26.680 51.302 1.00 65.44 97 PRO A O 1
ATOM 757 N N . ASP A 1 98 ? -2.502 -26.188 50.269 1.00 54.09 98 ASP A N 1
ATOM 758 C CA . ASP A 1 98 ? -3.156 -25.409 51.336 1.00 54.09 98 ASP A CA 1
ATOM 759 C C . ASP A 1 98 ? -2.856 -23.902 51.435 1.00 54.09 98 ASP A C 1
ATOM 761 O O . ASP A 1 98 ? -2.698 -23.346 52.524 1.00 54.09 98 ASP A O 1
ATOM 765 N N . ALA A 1 99 ? -2.914 -23.188 50.306 1.00 57.50 99 ALA A N 1
ATOM 766 C CA . ALA A 1 99 ? -3.257 -21.762 50.328 1.00 57.50 99 ALA A CA 1
ATOM 767 C C . ALA A 1 99 ? -4.785 -21.578 50.158 1.00 57.50 99 ALA A C 1
ATOM 769 O O . ALA A 1 99 ? -5.369 -22.173 49.247 1.00 57.50 99 ALA A O 1
ATOM 770 N N . PRO A 1 100 ? -5.462 -20.771 51.000 1.00 60.00 100 PRO A N 1
ATOM 771 C CA . PRO A 1 100 ? -6.897 -20.525 50.888 1.00 60.00 100 PRO A CA 1
ATOM 772 C C . PRO A 1 100 ? -7.225 -19.827 49.564 1.00 60.00 100 PRO A C 1
ATOM 774 O O . PRO A 1 100 ? -6.655 -18.788 49.235 1.00 60.00 100 PRO A O 1
ATOM 777 N N . VAL A 1 101 ? -8.158 -20.412 48.810 1.00 66.25 101 VAL A N 1
ATOM 778 C CA . VAL A 1 101 ? -8.624 -19.899 47.517 1.00 66.25 101 VAL A CA 1
ATOM 779 C C . VAL A 1 101 ? -9.295 -18.533 47.730 1.00 66.25 101 VAL A C 1
ATOM 781 O O . VAL A 1 101 ? -10.297 -18.463 48.444 1.00 66.25 101 VAL A O 1
ATOM 784 N N . PRO A 1 102 ? -8.785 -17.436 47.139 1.00 64.19 102 PRO A N 1
ATOM 785 C CA . PRO A 1 102 ? -9.447 -16.143 47.219 1.00 64.19 102 PRO A CA 1
ATOM 786 C C . PRO A 1 102 ? -10.749 -16.177 46.411 1.00 64.19 102 PRO A C 1
ATOM 788 O O . PRO A 1 102 ? -10.749 -16.453 45.210 1.00 64.19 102 PRO A O 1
ATOM 791 N N . THR A 1 103 ? -11.867 -15.878 47.074 1.00 67.50 103 THR A N 1
ATOM 792 C CA . THR A 1 103 ? -13.184 -15.716 46.450 1.00 67.50 103 THR A CA 1
ATOM 793 C C . THR A 1 103 ? -13.113 -14.605 45.406 1.00 67.50 103 THR A C 1
ATOM 795 O O . THR A 1 103 ? -13.018 -13.422 45.735 1.00 67.50 103 THR A O 1
ATOM 798 N N . THR A 1 104 ? -13.121 -14.985 44.132 1.00 61.16 104 THR A N 1
ATOM 799 C CA . THR A 1 104 ? -13.035 -14.058 43.004 1.00 61.16 104 THR A CA 1
ATOM 800 C C . THR A 1 104 ? -14.398 -13.401 42.810 1.00 61.16 104 THR A C 1
ATOM 802 O O . THR A 1 104 ? -15.364 -14.046 42.410 1.00 61.16 104 THR A O 1
ATOM 805 N N . VAL A 1 105 ? -14.499 -12.112 43.133 1.00 62.94 105 VAL A N 1
ATOM 806 C CA . VAL A 1 105 ? -15.698 -11.308 42.871 1.00 62.94 105 VAL A CA 1
ATOM 807 C C . VAL A 1 105 ? -15.769 -11.039 41.368 1.00 62.94 105 VAL A C 1
ATOM 809 O O . VAL A 1 105 ? -14.967 -10.280 40.827 1.00 62.94 105 VAL A O 1
ATOM 812 N N . THR A 1 106 ? -16.710 -11.683 40.680 1.00 51.59 106 THR A N 1
ATOM 813 C CA . THR A 1 106 ? -16.957 -11.472 39.249 1.00 51.59 106 THR A CA 1
ATOM 814 C C . THR A 1 106 ? -17.762 -10.187 39.063 1.00 51.59 106 THR A C 1
ATOM 816 O O . THR A 1 106 ? -18.969 -10.157 39.293 1.00 51.59 106 THR A O 1
ATOM 819 N N . VAL A 1 107 ? -17.094 -9.102 38.677 1.00 72.00 107 VAL A N 1
ATOM 820 C CA . VAL A 1 107 ? -17.772 -7.873 38.245 1.00 72.00 107 VAL A CA 1
ATOM 821 C C . VAL A 1 107 ? -18.175 -8.056 36.776 1.00 72.00 107 VAL A C 1
ATOM 823 O O . VAL A 1 107 ? -17.325 -8.464 35.983 1.00 72.00 107 VAL A O 1
ATOM 826 N N . PRO A 1 108 ? -19.434 -7.791 36.378 1.00 62.47 108 PRO A N 1
ATOM 827 C CA . PRO A 1 108 ? -19.812 -7.815 34.971 1.00 62.47 108 PRO A CA 1
ATOM 828 C C . PRO A 1 108 ? -19.054 -6.708 34.228 1.00 62.47 108 PRO A C 1
ATOM 830 O O . PRO A 1 108 ? -19.275 -5.521 34.465 1.00 62.47 108 PRO A O 1
ATOM 833 N N . VAL A 1 109 ? -18.128 -7.100 33.351 1.00 64.19 109 VAL A N 1
ATOM 834 C CA . VAL A 1 109 ? -17.447 -6.185 32.431 1.00 64.19 109 VAL A CA 1
ATOM 835 C C . VAL A 1 109 ? -18.365 -5.977 31.234 1.00 64.19 109 VAL A C 1
ATOM 837 O O . VAL A 1 109 ? -18.596 -6.895 30.452 1.00 64.19 109 VAL A O 1
ATOM 840 N N . THR A 1 110 ? -18.902 -4.770 31.098 1.00 48.03 110 THR A N 1
ATOM 841 C CA . THR A 1 110 ? -19.646 -4.362 29.905 1.00 48.03 110 THR A CA 1
ATOM 842 C C . THR A 1 110 ? -18.641 -3.896 28.854 1.00 48.03 110 THR A C 1
ATOM 844 O O . THR A 1 110 ? -18.078 -2.810 28.972 1.00 48.03 110 THR A O 1
ATOM 847 N N . THR A 1 111 ? -18.374 -4.717 27.842 1.00 54.69 111 THR A N 1
ATOM 848 C CA . THR A 1 111 ? -17.526 -4.356 26.698 1.00 54.69 111 THR A CA 1
ATOM 849 C C . THR A 1 111 ? -18.353 -3.632 25.638 1.00 54.69 111 THR A C 1
ATOM 851 O O . THR A 1 111 ? -19.120 -4.242 24.895 1.00 54.69 111 THR A O 1
ATOM 854 N N . SER A 1 112 ? -18.195 -2.313 25.546 1.00 55.56 112 SER A N 1
ATOM 855 C CA . SER A 1 112 ? -18.688 -1.518 24.417 1.00 55.56 112 SER A CA 1
ATOM 856 C C . SER A 1 112 ? -17.818 -1.807 23.192 1.00 55.56 112 SER A C 1
ATOM 858 O O . SER A 1 112 ? -16.646 -1.436 23.158 1.00 55.56 112 SER A O 1
ATOM 860 N N . THR A 1 113 ? -18.365 -2.488 22.187 1.00 54.88 113 THR A N 1
ATOM 861 C CA . THR A 1 113 ? -17.658 -2.764 20.931 1.00 54.88 113 THR A CA 1
ATOM 862 C C . THR A 1 113 ? -17.819 -1.575 19.991 1.00 54.88 113 THR A C 1
ATOM 864 O O . THR A 1 113 ? -18.850 -1.410 19.342 1.00 54.88 113 THR A O 1
ATOM 867 N N . THR A 1 114 ? -16.805 -0.715 19.925 1.00 61.06 114 THR A N 1
ATOM 868 C CA . THR A 1 114 ? -16.752 0.336 18.905 1.00 61.06 114 THR A CA 1
ATOM 869 C C . THR A 1 114 ? -16.203 -0.271 17.623 1.00 61.06 114 THR A C 1
ATOM 871 O O . THR A 1 114 ? -15.076 -0.756 17.589 1.00 61.06 114 THR A O 1
ATOM 874 N N . THR A 1 115 ? -17.012 -0.256 16.570 1.00 70.56 115 THR A N 1
ATOM 875 C CA . THR A 1 115 ? -16.590 -0.689 15.237 1.00 70.56 115 THR A CA 1
ATOM 876 C C . THR A 1 115 ? -15.567 0.303 14.686 1.00 70.56 115 THR A C 1
ATOM 878 O O . THR A 1 115 ? -15.895 1.475 14.499 1.00 70.56 115 THR A O 1
ATOM 881 N N . ALA A 1 116 ? -14.333 -0.147 14.442 1.00 77.44 116 ALA A N 1
ATOM 882 C CA . ALA A 1 116 ? -13.352 0.648 13.709 1.00 77.44 116 ALA A CA 1
ATOM 883 C C . ALA A 1 116 ? -13.859 0.876 12.277 1.00 77.44 116 ALA A C 1
ATOM 885 O O . ALA A 1 116 ? -14.300 -0.071 11.624 1.00 77.44 116 ALA A O 1
ATOM 886 N N . ALA A 1 117 ? -13.826 2.124 11.805 1.00 87.25 117 ALA A N 1
ATOM 887 C CA . ALA A 1 117 ? -14.153 2.446 10.420 1.00 87.25 117 ALA A CA 1
ATOM 888 C C . ALA A 1 117 ? -13.073 1.875 9.484 1.00 87.25 117 ALA A C 1
ATOM 890 O O . ALA A 1 117 ? -11.906 1.865 9.876 1.00 87.25 117 ALA A O 1
ATOM 891 N N . PRO A 1 118 ? -13.424 1.415 8.271 1.00 91.75 118 PRO A N 1
ATOM 892 C CA . PRO A 1 118 ? -12.426 0.949 7.318 1.00 91.75 118 PRO A CA 1
ATOM 893 C C . PRO A 1 118 ? -11.429 2.063 6.986 1.00 91.75 118 PRO A C 1
ATOM 895 O O . PRO A 1 118 ? -11.804 3.238 6.906 1.00 91.75 118 PRO A O 1
ATOM 898 N N . MET A 1 119 ? -10.162 1.705 6.787 1.00 95.81 119 MET A N 1
ATOM 899 C CA . MET A 1 119 ? -9.119 2.680 6.473 1.00 95.81 119 MET A CA 1
ATOM 900 C C . MET A 1 119 ? -8.035 2.113 5.562 1.00 95.81 119 MET A C 1
ATOM 902 O O . MET A 1 119 ? -7.751 0.917 5.563 1.00 95.81 119 MET A O 1
ATOM 906 N N . TRP A 1 120 ? -7.388 3.009 4.823 1.00 97.88 120 TRP A N 1
ATOM 907 C CA . TRP A 1 120 ? -6.168 2.706 4.088 1.00 97.88 120 TRP A CA 1
ATOM 908 C C . TRP A 1 120 ? -4.950 2.842 4.997 1.00 97.88 120 TRP A C 1
ATOM 910 O O . TRP A 1 120 ? -4.824 3.829 5.724 1.00 97.88 120 TRP A O 1
ATOM 920 N N . ILE A 1 121 ? -4.045 1.868 4.935 1.00 97.69 121 ILE A N 1
ATOM 921 C CA . ILE A 1 121 ? -2.796 1.836 5.697 1.00 97.69 121 ILE A CA 1
ATOM 922 C C . ILE A 1 121 ? -1.666 1.439 4.749 1.00 97.69 121 ILE A C 1
ATOM 924 O O . ILE A 1 121 ? -1.802 0.510 3.955 1.00 97.69 121 ILE A O 1
ATOM 928 N N . LEU A 1 122 ? -0.540 2.143 4.835 1.00 98.31 122 LEU A N 1
ATOM 929 C CA . LEU A 1 122 ? 0.704 1.710 4.211 1.00 98.31 122 LEU A CA 1
ATOM 930 C C . LEU A 1 122 ? 1.514 0.938 5.259 1.00 98.31 122 LEU A C 1
ATOM 932 O O . LEU A 1 122 ? 1.886 1.522 6.275 1.00 98.31 122 LEU A O 1
ATOM 936 N N . GLY A 1 123 ? 1.737 -0.353 5.024 1.00 97.75 123 GLY A N 1
ATOM 937 C CA . GLY A 1 123 ? 2.454 -1.231 5.949 1.00 97.75 123 GLY A CA 1
ATOM 938 C C . GLY A 1 123 ? 3.955 -0.981 5.990 1.00 97.75 123 GLY A C 1
ATOM 939 O O . GLY A 1 123 ? 4.513 -0.245 5.165 1.00 97.75 123 GLY A O 1
ATOM 940 N N . ASP A 1 124 ? 4.630 -1.630 6.934 1.00 97.12 124 ASP A N 1
ATOM 941 C CA . ASP A 1 124 ? 6.084 -1.614 6.968 1.00 97.12 124 ASP A CA 1
ATOM 942 C C . ASP A 1 124 ? 6.667 -2.532 5.887 1.00 97.12 124 ASP A C 1
ATOM 944 O O . ASP A 1 124 ? 5.970 -3.246 5.155 1.00 97.12 124 ASP A O 1
ATOM 948 N N . LEU A 1 125 ? 7.986 -2.450 5.710 1.00 96.19 125 LEU A N 1
ATOM 949 C CA . LEU A 1 125 ? 8.686 -3.321 4.773 1.00 96.19 125 LEU A CA 1
ATOM 950 C C . LEU A 1 125 ? 8.436 -4.773 5.183 1.00 96.19 125 LEU A C 1
ATOM 952 O O . LEU A 1 125 ? 8.635 -5.107 6.345 1.00 96.19 125 LEU A O 1
ATOM 956 N N . HIS A 1 126 ? 8.111 -5.623 4.206 1.00 93.00 126 HIS A N 1
ATOM 957 C CA . HIS A 1 126 ? 7.829 -7.059 4.362 1.00 93.00 126 HIS A CA 1
ATOM 958 C C . HIS A 1 126 ? 6.470 -7.464 4.926 1.00 93.00 126 HIS A C 1
ATOM 960 O O . HIS A 1 126 ? 6.156 -8.653 4.843 1.00 93.00 126 HIS A O 1
ATOM 966 N N . ASP A 1 127 ? 5.676 -6.542 5.459 1.00 96.75 127 ASP A N 1
ATOM 967 C CA . ASP A 1 127 ? 4.378 -6.918 6.012 1.00 96.75 127 ASP A CA 1
ATOM 968 C C . ASP A 1 127 ? 3.458 -7.475 4.924 1.00 96.75 127 ASP A C 1
ATOM 970 O O . ASP A 1 127 ? 3.581 -7.146 3.737 1.00 96.75 127 ASP A O 1
ATOM 974 N N . THR A 1 128 ? 2.516 -8.318 5.334 1.00 97.94 128 THR A N 1
ATOM 975 C CA . THR A 1 128 ? 1.360 -8.682 4.515 1.00 97.94 128 THR A CA 1
ATOM 976 C C . THR A 1 128 ? 0.177 -7.797 4.901 1.00 97.94 128 THR A C 1
ATOM 978 O O . THR A 1 128 ? 0.120 -7.264 6.012 1.00 97.94 128 THR A O 1
ATOM 981 N N . CYS A 1 129 ? -0.789 -7.613 3.999 1.00 98.25 129 CYS A N 1
ATOM 982 C CA . CYS A 1 129 ? -1.960 -6.805 4.334 1.00 98.25 129 CYS A CA 1
ATOM 983 C C . CYS A 1 129 ? -2.823 -7.448 5.414 1.00 98.25 129 CYS A C 1
ATOM 985 O O . CYS A 1 129 ? -3.410 -6.734 6.223 1.00 98.25 129 CYS A O 1
ATOM 987 N N . ASN A 1 130 ? -2.902 -8.777 5.443 1.00 96.50 130 ASN A N 1
ATOM 988 C CA . ASN A 1 130 ? -3.670 -9.473 6.462 1.00 96.50 130 ASN A CA 1
ATOM 989 C C . 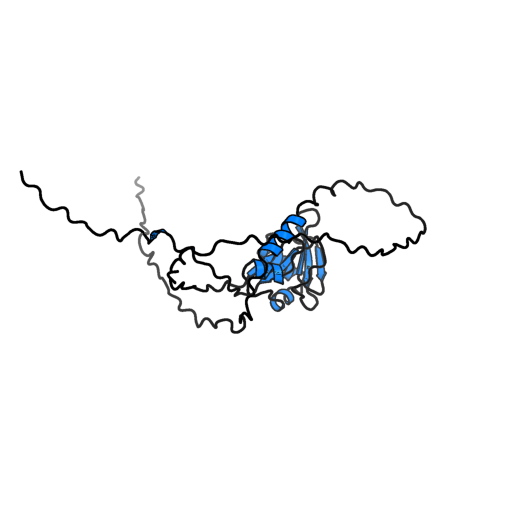ASN A 1 130 ? -3.057 -9.271 7.858 1.00 96.50 130 ASN A C 1
ATOM 991 O O . ASN A 1 130 ? -3.768 -8.839 8.767 1.00 96.50 130 ASN A O 1
ATOM 995 N N . ASP A 1 131 ? -1.741 -9.470 7.997 1.00 96.12 131 ASP A N 1
ATOM 996 C CA . ASP A 1 131 ? -1.027 -9.271 9.266 1.00 96.12 131 ASP A CA 1
ATOM 997 C C . ASP A 1 131 ? -1.127 -7.813 9.734 1.00 96.12 131 ASP A C 1
ATOM 999 O O . ASP A 1 131 ? -1.476 -7.549 10.885 1.00 96.12 131 ASP A O 1
ATOM 1003 N N . LEU A 1 132 ? -0.912 -6.856 8.821 1.00 96.38 132 LEU A N 1
ATOM 1004 C CA . LEU A 1 132 ? -1.008 -5.426 9.115 1.00 96.38 132 LEU A CA 1
ATOM 1005 C C . LEU A 1 132 ? -2.404 -5.042 9.619 1.00 96.38 132 LEU A C 1
ATOM 1007 O O . LEU A 1 132 ? -2.537 -4.344 10.627 1.00 96.38 132 LEU A O 1
ATOM 1011 N N . CYS A 1 133 ? -3.460 -5.479 8.931 1.00 95.69 133 CYS A N 1
ATOM 1012 C CA . CYS A 1 133 ? -4.825 -5.148 9.321 1.00 95.69 133 CYS A CA 1
ATOM 1013 C C . CYS A 1 133 ? -5.200 -5.795 10.661 1.00 95.69 133 CYS A C 1
ATOM 1015 O O . CYS A 1 133 ? -5.762 -5.120 11.523 1.00 95.69 133 CYS A O 1
ATOM 1017 N N . GLN A 1 134 ? -4.850 -7.066 10.877 1.00 93.00 134 GLN A N 1
ATOM 1018 C CA . GLN A 1 134 ? -5.117 -7.752 12.144 1.00 93.00 134 GLN A CA 1
ATOM 1019 C C . GLN A 1 134 ? -4.374 -7.102 13.314 1.00 93.00 134 GLN A C 1
ATOM 1021 O O . GLN A 1 134 ? -4.981 -6.847 14.355 1.00 93.00 134 GLN A O 1
ATOM 1026 N N . TYR A 1 135 ? -3.099 -6.756 13.124 1.00 92.19 135 TYR A N 1
ATOM 1027 C CA . TYR A 1 135 ? -2.290 -6.071 14.131 1.00 92.19 135 TYR A CA 1
ATOM 1028 C C . TYR A 1 135 ? -2.901 -4.727 14.554 1.00 92.19 135 TYR A C 1
ATOM 1030 O O . TYR A 1 135 ? -2.890 -4.368 15.729 1.00 92.19 135 TYR A O 1
ATOM 1038 N N . ASN A 1 136 ? -3.504 -4.002 13.609 1.00 90.69 136 ASN A N 1
ATOM 1039 C CA . ASN A 1 136 ? -4.177 -2.734 13.884 1.00 90.69 136 ASN A CA 1
ATOM 1040 C C . ASN A 1 136 ? -5.633 -2.894 14.378 1.00 90.69 136 ASN A C 1
ATOM 1042 O O . ASN A 1 136 ? -6.342 -1.899 14.530 1.00 90.69 136 ASN A O 1
ATOM 1046 N N . GLY A 1 137 ? -6.092 -4.121 14.649 1.00 89.94 137 GLY A N 1
ATOM 1047 C CA . GLY A 1 137 ? -7.435 -4.380 15.169 1.00 89.94 137 GLY A CA 1
ATOM 1048 C C . GLY A 1 137 ? -8.543 -4.211 14.127 1.00 89.94 137 GLY A C 1
ATOM 1049 O O . GLY A 1 137 ? -9.656 -3.821 14.478 1.00 89.94 137 GLY A O 1
ATOM 1050 N N . TYR A 1 138 ? -8.256 -4.495 12.856 1.00 91.69 138 TYR A N 1
ATOM 1051 C CA . TYR A 1 138 ? -9.245 -4.544 11.775 1.00 91.69 138 TYR A CA 1
ATOM 1052 C C . TYR A 1 138 ? -9.756 -5.962 11.524 1.00 91.69 138 TYR A C 1
ATOM 1054 O O . TYR A 1 138 ? -9.170 -6.947 11.969 1.00 91.69 138 TYR A O 1
ATOM 1062 N N . GLY A 1 139 ? -10.867 -6.066 10.788 1.00 89.44 139 GLY A N 1
ATOM 1063 C CA . GLY A 1 139 ? -11.516 -7.342 10.462 1.00 89.44 139 GLY A CA 1
ATOM 1064 C C . GLY A 1 139 ? -10.801 -8.150 9.376 1.00 89.44 139 GLY A C 1
ATOM 1065 O O . GLY A 1 139 ? -11.296 -9.201 8.978 1.00 89.44 139 GLY A O 1
ATOM 1066 N N . GLY A 1 140 ? -9.668 -7.647 8.882 1.00 93.06 140 GLY A N 1
ATOM 1067 C CA . GLY A 1 140 ? -8.880 -8.233 7.805 1.00 93.06 140 GLY A CA 1
ATOM 1068 C C . GLY A 1 140 ? -8.657 -7.267 6.642 1.00 93.06 140 GLY A C 1
ATOM 1069 O O . GLY A 1 140 ? -9.002 -6.085 6.702 1.00 93.06 140 GLY A O 1
ATOM 1070 N N . CYS A 1 141 ? -8.055 -7.799 5.585 1.00 96.88 141 CYS A N 1
ATOM 1071 C CA . CYS A 1 141 ? -7.732 -7.088 4.352 1.00 96.88 141 CYS A CA 1
ATOM 1072 C C . CYS A 1 141 ? -8.934 -7.059 3.388 1.00 96.88 141 CYS A C 1
ATOM 1074 O O . CYS A 1 141 ? -9.530 -8.099 3.104 1.00 96.88 141 CYS A O 1
ATOM 1076 N N . GLY A 1 142 ? -9.286 -5.877 2.878 1.00 96.81 142 GLY A N 1
ATOM 1077 C CA . GLY A 1 142 ? -10.295 -5.686 1.834 1.00 96.81 142 GLY A CA 1
ATOM 1078 C C . GLY A 1 142 ? -9.674 -5.776 0.447 1.00 96.81 142 GLY A C 1
ATOM 1079 O O . GLY A 1 142 ? -9.171 -4.801 -0.111 1.00 96.81 142 GLY A O 1
ATOM 1080 N N . ALA A 1 143 ? -9.649 -6.998 -0.084 1.00 97.62 143 ALA A N 1
ATOM 1081 C CA . ALA A 1 143 ? -9.038 -7.306 -1.372 1.00 97.62 143 ALA A CA 1
ATOM 1082 C C . ALA A 1 143 ? -9.735 -6.604 -2.550 1.00 97.62 143 ALA A C 1
ATOM 1084 O O . ALA A 1 143 ? -9.061 -6.228 -3.509 1.00 97.62 143 ALA A O 1
ATOM 1085 N N . ASP A 1 144 ? -11.054 -6.417 -2.470 1.00 97.50 144 ASP A N 1
ATOM 1086 C CA . ASP A 1 144 ? -11.856 -5.808 -3.533 1.00 97.50 144 ASP A CA 1
ATOM 1087 C C . ASP A 1 144 ? -11.494 -4.328 -3.710 1.00 97.50 144 ASP A C 1
ATOM 1089 O O . ASP A 1 144 ? -11.224 -3.886 -4.825 1.00 97.50 144 ASP A O 1
ATOM 1093 N N . GLU A 1 145 ? -11.357 -3.581 -2.613 1.00 97.94 145 GLU A N 1
ATOM 1094 C CA . GLU A 1 145 ? -10.964 -2.172 -2.637 1.00 97.94 145 GLU A CA 1
ATOM 1095 C C . GLU A 1 145 ? -9.522 -1.984 -3.119 1.00 97.94 145 GLU A C 1
ATOM 1097 O O . GLU A 1 145 ? -9.225 -1.057 -3.874 1.00 97.94 145 GLU A O 1
ATOM 1102 N N . ILE A 1 146 ? -8.610 -2.886 -2.742 1.00 98.38 146 ILE A N 1
ATOM 1103 C CA . ILE A 1 146 ? -7.235 -2.879 -3.266 1.00 98.38 146 ILE A CA 1
ATOM 1104 C C . ILE A 1 146 ? -7.237 -3.170 -4.774 1.00 98.38 146 ILE A C 1
ATOM 1106 O O . ILE A 1 146 ? -6.459 -2.562 -5.512 1.00 98.38 146 ILE A O 1
ATOM 1110 N N . ALA A 1 147 ? -8.108 -4.063 -5.253 1.00 98.25 147 ALA A N 1
ATOM 1111 C CA . ALA A 1 147 ? -8.202 -4.408 -6.670 1.00 98.25 147 ALA A CA 1
ATOM 1112 C C . ALA A 1 147 ? -8.663 -3.228 -7.540 1.00 98.25 147 ALA A C 1
ATOM 1114 O O . ALA A 1 147 ? -8.323 -3.179 -8.723 1.00 98.25 147 ALA A O 1
ATOM 1115 N N . GLU A 1 148 ? -9.365 -2.246 -6.966 1.00 98.19 148 GLU A N 1
ATOM 1116 C CA . GLU A 1 148 ? -9.748 -1.020 -7.671 1.00 98.19 148 GLU A CA 1
ATOM 1117 C C . GLU A 1 148 ? -8.558 -0.111 -8.006 1.00 98.19 148 GLU A C 1
ATOM 1119 O O . GLU A 1 148 ? -8.691 0.752 -8.880 1.00 98.19 148 GLU A O 1
ATOM 1124 N N . LEU A 1 149 ? -7.392 -0.301 -7.372 1.00 98.19 149 LEU A N 1
ATOM 1125 C CA . LEU A 1 149 ? -6.137 0.394 -7.685 1.00 98.19 149 LEU A CA 1
ATOM 1126 C C . LEU A 1 149 ? -5.481 -0.188 -8.950 1.00 98.19 149 LEU A C 1
ATOM 1128 O O . LEU A 1 149 ? -4.326 -0.610 -8.944 1.00 98.19 149 LEU A O 1
ATOM 1132 N N . ASP A 1 150 ? -6.236 -0.208 -10.045 1.00 98.06 150 ASP A N 1
ATOM 1133 C CA . ASP A 1 150 ? -5.920 -0.855 -11.325 1.00 98.06 150 ASP A CA 1
ATOM 1134 C C . ASP A 1 150 ? -5.186 0.044 -12.333 1.00 98.06 150 ASP A C 1
ATOM 1136 O O . ASP A 1 150 ? -4.878 -0.358 -13.457 1.00 98.06 150 ASP A O 1
ATOM 1140 N N . THR A 1 151 ? -4.900 1.285 -11.945 1.00 98.38 151 THR A N 1
ATOM 1141 C CA . THR A 1 151 ? -4.241 2.274 -12.799 1.00 98.38 151 THR A CA 1
ATOM 1142 C C . THR A 1 151 ? -3.156 3.028 -12.034 1.00 98.38 151 THR A C 1
ATOM 1144 O O . THR A 1 151 ? -3.263 3.196 -10.816 1.00 98.38 151 THR A O 1
ATOM 1147 N N . PRO A 1 152 ? -2.130 3.545 -12.741 1.00 98.50 152 PRO A N 1
ATOM 1148 C CA . PRO A 1 152 ? -1.084 4.367 -12.139 1.00 98.50 152 PRO A CA 1
ATOM 1149 C C . PRO A 1 152 ? -1.627 5.534 -11.308 1.00 98.50 152 PRO A C 1
ATOM 1151 O O . PRO A 1 152 ? -1.250 5.684 -10.155 1.00 98.50 152 PRO A O 1
ATOM 1154 N N . ALA A 1 153 ? -2.567 6.311 -11.854 1.00 98.50 153 ALA A N 1
ATOM 1155 C CA . ALA A 1 153 ? -3.091 7.499 -11.179 1.00 98.50 153 ALA A CA 1
ATOM 1156 C C . ALA A 1 153 ? -3.767 7.162 -9.839 1.00 98.50 153 ALA A C 1
ATOM 1158 O O . ALA A 1 153 ? -3.508 7.820 -8.837 1.00 98.50 153 ALA A O 1
ATOM 1159 N N . LYS A 1 154 ? -4.569 6.089 -9.793 1.00 98.44 154 LYS A N 1
ATOM 1160 C CA . LYS A 1 154 ? -5.257 5.674 -8.564 1.00 98.44 154 LYS A CA 1
ATOM 1161 C C . LYS A 1 154 ? -4.280 5.287 -7.456 1.00 98.44 154 LYS A C 1
ATOM 1163 O O . LYS A 1 154 ? -4.472 5.696 -6.315 1.00 98.44 154 LYS A O 1
ATOM 1168 N N . VAL A 1 155 ? -3.237 4.510 -7.771 1.00 98.56 155 VAL A N 1
ATOM 1169 C CA . VAL A 1 155 ? -2.257 4.113 -6.747 1.00 98.56 155 VAL A CA 1
ATOM 1170 C C . VAL A 1 155 ? -1.393 5.294 -6.302 1.00 98.56 155 VAL A C 1
ATOM 1172 O O . VAL A 1 155 ? -1.085 5.405 -5.118 1.00 98.56 155 VAL A O 1
ATOM 1175 N N . GLU A 1 156 ? -1.033 6.192 -7.223 1.00 98.50 156 GLU A N 1
ATOM 1176 C CA . GLU A 1 156 ? -0.266 7.404 -6.918 1.00 98.50 156 GLU A CA 1
ATOM 1177 C C . GLU A 1 156 ? -1.029 8.305 -5.941 1.00 98.50 156 GLU A C 1
ATOM 1179 O O . GLU A 1 156 ? -0.492 8.667 -4.890 1.00 98.50 156 GLU A O 1
ATOM 1184 N N . ASP A 1 157 ? -2.301 8.580 -6.236 1.00 98.44 157 ASP A N 1
ATOM 1185 C CA . ASP A 1 157 ? -3.175 9.379 -5.378 1.00 98.44 157 ASP A CA 1
ATOM 1186 C C . ASP A 1 157 ? -3.396 8.701 -4.020 1.00 98.44 157 ASP A C 1
ATOM 1188 O O . ASP A 1 157 ? -3.320 9.352 -2.975 1.00 98.44 157 ASP A O 1
ATOM 1192 N N . GLN A 1 158 ? -3.624 7.382 -4.002 1.00 98.38 158 GLN A N 1
ATOM 1193 C CA . GLN A 1 158 ? -3.875 6.658 -2.759 1.00 98.38 158 GLN A CA 1
ATOM 1194 C C . GLN A 1 158 ? -2.642 6.634 -1.844 1.00 98.38 158 GLN A C 1
ATOM 1196 O O . GLN A 1 158 ? -2.774 6.853 -0.637 1.00 98.38 158 GLN A O 1
ATOM 1201 N N . ILE A 1 159 ? -1.437 6.422 -2.386 1.00 98.25 159 ILE A N 1
ATOM 1202 C CA . ILE A 1 159 ? -0.186 6.449 -1.608 1.00 98.25 159 ILE A CA 1
ATOM 1203 C C . ILE A 1 159 ? 0.082 7.852 -1.064 1.00 98.25 159 ILE A C 1
ATOM 1205 O O . ILE A 1 159 ? 0.426 7.993 0.117 1.00 98.25 159 ILE A O 1
ATOM 1209 N N . LEU A 1 160 ? -0.112 8.881 -1.894 1.00 98.25 160 LEU A N 1
ATOM 1210 C CA . LEU A 1 160 ? 0.064 10.272 -1.490 1.00 98.25 160 LEU A CA 1
ATOM 1211 C C . LEU A 1 160 ? -0.898 10.646 -0.358 1.00 98.25 160 LEU A C 1
ATOM 1213 O O . LEU A 1 160 ? -0.464 11.195 0.652 1.00 98.25 160 LEU A O 1
ATOM 1217 N N . ASN A 1 161 ? -2.176 10.288 -0.481 1.00 97.94 161 ASN A N 1
ATOM 1218 C CA . ASN A 1 161 ? -3.189 10.589 0.530 1.00 97.94 161 ASN A CA 1
ATOM 1219 C C . ASN A 1 161 ? -2.987 9.801 1.831 1.00 97.94 161 ASN A C 1
ATOM 1221 O O . ASN A 1 161 ? -3.239 10.329 2.911 1.00 97.94 161 ASN A O 1
ATOM 1225 N N . THR A 1 162 ? -2.520 8.553 1.741 1.00 97.25 162 THR A N 1
ATOM 1226 C CA . THR A 1 162 ? -2.355 7.679 2.916 1.00 97.25 162 THR A CA 1
ATOM 1227 C C . THR A 1 162 ? -1.079 7.998 3.699 1.00 97.25 162 THR A C 1
ATOM 1229 O O . THR A 1 162 ? -1.067 7.911 4.923 1.00 97.25 162 THR A O 1
ATOM 1232 N N . SER A 1 163 ? 0.012 8.352 3.011 1.00 97.00 163 SER A N 1
ATOM 1233 C CA . SER A 1 163 ? 1.355 8.405 3.615 1.00 97.00 163 SER A CA 1
ATOM 1234 C C . SER A 1 163 ? 2.154 9.678 3.325 1.00 97.00 163 SER A C 1
ATOM 1236 O O . SER A 1 163 ? 3.241 9.854 3.877 1.00 97.00 163 SER A O 1
ATOM 1238 N N . GLY A 1 164 ? 1.669 10.556 2.442 1.00 97.75 164 GLY A N 1
ATOM 1239 C CA . GLY A 1 164 ? 2.411 11.733 1.980 1.00 97.75 164 GLY A CA 1
ATOM 1240 C C . GLY A 1 164 ? 3.614 11.412 1.083 1.00 97.75 164 GLY A C 1
ATOM 1241 O O . GLY A 1 164 ? 4.414 12.303 0.801 1.00 97.75 164 GLY A O 1
ATOM 1242 N N . LYS A 1 165 ? 3.776 10.154 0.651 1.00 97.88 165 LYS A N 1
ATOM 1243 C CA . LYS A 1 165 ? 4.875 9.713 -0.220 1.00 97.88 165 LYS A CA 1
ATOM 1244 C C . LYS A 1 165 ? 4.528 9.918 -1.691 1.00 97.88 165 LYS A C 1
ATOM 1246 O O . LYS A 1 165 ? 3.360 9.953 -2.067 1.00 97.88 165 LYS A O 1
ATOM 1251 N N . THR A 1 166 ? 5.553 10.025 -2.531 1.00 98.00 166 THR A N 1
ATOM 1252 C CA . THR A 1 166 ? 5.382 10.247 -3.975 1.00 98.00 166 THR A CA 1
ATOM 1253 C C . THR A 1 166 ? 5.981 9.122 -4.810 1.00 98.00 166 THR A C 1
ATOM 1255 O O . THR A 1 166 ? 7.017 8.538 -4.483 1.00 98.00 166 THR A O 1
ATOM 1258 N N . CYS A 1 167 ? 5.321 8.825 -5.924 1.00 98.19 167 CYS A N 1
ATOM 1259 C CA . CYS A 1 167 ? 5.751 7.809 -6.870 1.00 98.19 167 CYS A CA 1
ATOM 1260 C C . CYS A 1 167 ? 6.653 8.426 -7.942 1.00 98.19 167 CYS A C 1
ATOM 1262 O O . CYS A 1 167 ? 6.267 9.346 -8.654 1.00 98.19 167 CYS A O 1
ATOM 1264 N N . THR A 1 168 ? 7.863 7.898 -8.077 1.00 97.69 168 THR A N 1
ATOM 1265 C CA . THR A 1 168 ? 8.813 8.262 -9.140 1.00 97.69 168 THR A CA 1
ATOM 1266 C C . THR A 1 168 ? 8.542 7.493 -10.427 1.00 97.69 168 THR A C 1
ATOM 1268 O O . THR A 1 168 ? 8.732 8.009 -11.526 1.00 97.69 168 THR A O 1
ATOM 1271 N N . THR A 1 169 ? 8.119 6.237 -10.291 1.00 97.75 169 THR A N 1
ATOM 1272 C CA . THR A 1 169 ? 7.767 5.342 -11.393 1.00 97.75 169 THR A CA 1
ATOM 1273 C C . THR A 1 169 ? 6.641 4.423 -10.953 1.00 97.75 169 THR A C 1
ATOM 1275 O O . THR A 1 169 ? 6.570 4.051 -9.781 1.00 97.75 169 THR A O 1
ATOM 1278 N N . THR A 1 170 ? 5.791 4.027 -11.895 1.00 98.25 170 THR A N 1
ATOM 1279 C CA . THR A 1 170 ? 4.713 3.065 -11.664 1.00 98.25 170 THR A CA 1
ATOM 1280 C C . THR A 1 170 ? 4.933 1.782 -12.452 1.00 98.25 170 THR A C 1
ATOM 1282 O O . THR A 1 170 ? 5.389 1.797 -13.597 1.00 98.25 170 THR A O 1
ATOM 1285 N N . GLN A 1 171 ? 4.638 0.649 -11.821 1.00 98.12 171 GLN A N 1
ATOM 1286 C CA . GLN A 1 171 ? 4.769 -0.682 -12.406 1.00 98.12 171 GLN A CA 1
ATOM 1287 C C . GLN A 1 171 ? 3.541 -1.533 -12.102 1.00 98.12 171 GLN A C 1
ATOM 1289 O O . GLN A 1 171 ? 2.799 -1.285 -11.158 1.00 98.12 171 GLN A O 1
ATOM 1294 N N . ILE A 1 172 ? 3.332 -2.551 -12.927 1.00 97.94 172 ILE A N 1
ATOM 1295 C CA . ILE A 1 172 ? 2.226 -3.488 -12.766 1.00 97.94 172 ILE A CA 1
ATOM 1296 C C . ILE A 1 172 ? 2.629 -4.589 -11.790 1.00 97.94 172 ILE A C 1
ATOM 1298 O O . ILE A 1 172 ? 3.754 -5.093 -11.848 1.00 97.94 172 ILE A O 1
ATOM 1302 N N . LYS A 1 173 ? 1.683 -5.024 -10.958 1.00 97.25 173 LYS A N 1
ATOM 1303 C CA . LYS A 1 173 ? 1.828 -6.206 -10.113 1.00 97.25 173 LYS A CA 1
ATOM 1304 C C . LYS A 1 173 ? 0.546 -7.032 -10.120 1.00 97.25 173 LYS A C 1
ATOM 1306 O O . LYS A 1 173 ? -0.554 -6.510 -10.287 1.00 97.25 173 LYS A O 1
ATOM 1311 N N . SER A 1 174 ? 0.686 -8.351 -10.023 1.00 97.38 174 SER A N 1
ATOM 1312 C CA . SER A 1 174 ? -0.445 -9.265 -10.228 1.00 97.38 174 SER A CA 1
ATOM 1313 C C . SER A 1 174 ? -1.227 -9.597 -8.958 1.00 97.38 174 SER A C 1
ATOM 1315 O O . SER A 1 174 ? -2.242 -10.268 -9.078 1.00 97.38 174 SER A O 1
ATOM 1317 N N . TYR A 1 175 ? -0.759 -9.169 -7.779 1.00 96.94 175 TYR A N 1
ATOM 1318 C CA . TYR A 1 175 ? -1.297 -9.621 -6.486 1.00 96.94 175 TYR A CA 1
ATOM 1319 C C . TYR A 1 175 ? -1.497 -8.531 -5.424 1.00 96.94 175 TYR A C 1
ATO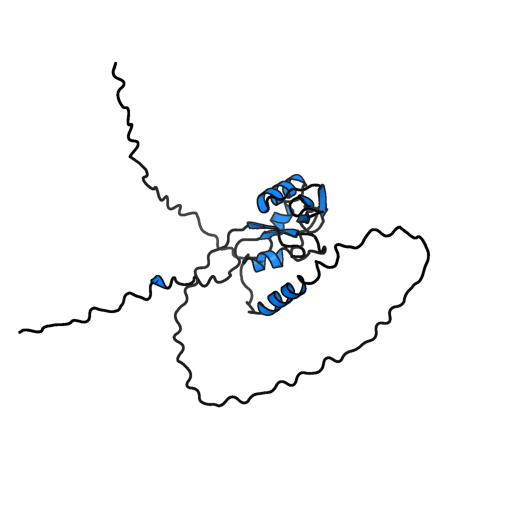M 1321 O O . TYR A 1 175 ? -1.818 -8.855 -4.288 1.00 96.94 175 TYR A O 1
ATOM 1329 N N . GLY A 1 176 ? -1.323 -7.248 -5.751 1.00 97.75 176 GLY A N 1
ATOM 1330 C CA . GLY A 1 176 ? -1.571 -6.169 -4.790 1.00 97.75 176 GLY A CA 1
ATOM 1331 C C . GLY A 1 176 ? -0.901 -4.853 -5.164 1.00 97.75 176 GLY A C 1
ATOM 1332 O O . GLY A 1 176 ? -0.171 -4.783 -6.160 1.00 97.75 176 GLY A O 1
ATOM 1333 N N . ALA A 1 177 ? -1.158 -3.827 -4.355 1.00 98.38 177 ALA A N 1
ATOM 1334 C CA . ALA A 1 177 ? -0.565 -2.503 -4.483 1.00 98.38 177 ALA A CA 1
ATOM 1335 C C . ALA A 1 177 ? 0.583 -2.322 -3.480 1.00 98.38 177 ALA A C 1
ATOM 1337 O O . ALA A 1 177 ? 0.484 -2.749 -2.331 1.00 98.38 177 ALA A O 1
ATOM 1338 N N . PHE A 1 178 ? 1.694 -1.723 -3.915 1.00 98.38 178 PHE A N 1
ATOM 1339 C CA . PHE A 1 178 ? 2.911 -1.627 -3.098 1.00 98.38 178 PHE A CA 1
ATOM 1340 C C . PHE A 1 178 ? 3.682 -0.332 -3.348 1.00 98.38 178 PHE A C 1
ATOM 1342 O O . PHE A 1 178 ? 3.590 0.262 -4.425 1.00 98.38 178 PHE A O 1
ATOM 1349 N N . PHE A 1 179 ? 4.511 0.043 -2.378 1.00 98.44 179 PHE A N 1
ATOM 1350 C CA . PHE A 1 179 ? 5.487 1.123 -2.460 1.00 98.44 179 PHE A CA 1
ATOM 1351 C C . PHE A 1 179 ? 6.903 0.596 -2.170 1.00 98.44 179 PHE A C 1
ATOM 1353 O O . PHE A 1 179 ? 7.133 -0.063 -1.162 1.00 98.44 179 PHE A O 1
ATOM 1360 N N . ASP A 1 180 ? 7.858 0.889 -3.048 1.00 97.81 180 ASP A N 1
ATOM 1361 C CA . ASP A 1 180 ? 9.284 0.547 -2.926 1.00 97.81 180 ASP A CA 1
ATOM 1362 C C . ASP A 1 180 ? 10.098 1.839 -2.755 1.00 97.81 180 ASP A C 1
ATOM 1364 O O . ASP A 1 180 ? 10.315 2.536 -3.755 1.00 97.81 180 ASP A O 1
ATOM 1368 N N . PRO A 1 181 ? 10.534 2.204 -1.534 1.00 96.69 181 PRO A N 1
ATOM 1369 C CA . PRO A 1 181 ? 11.415 3.348 -1.330 1.00 96.69 181 PRO A CA 1
ATOM 1370 C C . PRO A 1 181 ? 12.778 3.085 -1.982 1.00 96.69 181 PRO A C 1
ATOM 1372 O O . PRO A 1 181 ? 13.569 2.262 -1.516 1.00 96.69 181 PRO A O 1
ATOM 1375 N N . VAL A 1 182 ? 13.084 3.814 -3.057 1.00 92.25 182 VAL A N 1
ATOM 1376 C CA . VAL A 1 182 ? 14.376 3.711 -3.746 1.00 92.25 182 VAL A CA 1
ATOM 1377 C C . VAL A 1 182 ? 15.228 4.895 -3.330 1.00 92.25 182 VAL A C 1
ATOM 1379 O O . VAL A 1 182 ? 14.953 6.019 -3.731 1.00 92.25 182 VAL A O 1
ATOM 1382 N N . ASP A 1 183 ? 16.267 4.633 -2.538 1.00 91.62 183 ASP A N 1
ATOM 1383 C CA . ASP A 1 183 ? 17.241 5.609 -2.019 1.00 91.62 183 ASP A CA 1
ATOM 1384 C C . ASP A 1 183 ? 16.677 6.676 -1.048 1.00 91.62 183 ASP A C 1
ATOM 1386 O O . ASP A 1 183 ? 17.415 7.141 -0.177 1.00 91.62 183 ASP A O 1
ATOM 1390 N N . ASP A 1 184 ? 15.388 7.020 -1.136 1.00 93.69 184 ASP A N 1
ATOM 1391 C CA . ASP A 1 184 ? 14.690 8.003 -0.302 1.00 93.69 184 ASP A CA 1
ATOM 1392 C C . ASP A 1 184 ? 13.408 7.390 0.307 1.00 93.69 184 ASP A C 1
ATOM 1394 O O . ASP A 1 184 ? 12.583 6.844 -0.421 1.00 93.69 184 ASP A O 1
ATOM 1398 N N . PRO A 1 185 ? 13.174 7.472 1.629 1.00 94.69 185 PRO A N 1
ATOM 1399 C CA . PRO A 1 185 ? 11.930 6.990 2.231 1.00 94.69 185 PRO A CA 1
ATOM 1400 C C . PRO A 1 185 ? 10.668 7.767 1.803 1.00 94.69 185 PRO A C 1
ATOM 1402 O O . PRO A 1 185 ? 9.563 7.259 2.002 1.00 94.69 185 PRO A O 1
ATOM 1405 N N . ALA A 1 186 ? 10.786 8.985 1.268 1.00 96.81 186 ALA A N 1
ATOM 1406 C CA . ALA A 1 186 ? 9.661 9.822 0.838 1.00 96.81 186 ALA A CA 1
ATOM 1407 C C . ALA A 1 186 ? 9.277 9.631 -0.641 1.00 96.81 186 ALA A C 1
ATOM 1409 O O . ALA A 1 186 ? 8.172 10.010 -1.042 1.00 96.81 186 ALA A O 1
ATOM 1410 N N . THR A 1 187 ? 10.166 9.050 -1.455 1.00 97.75 187 THR A N 1
ATOM 1411 C CA . THR A 1 187 ? 9.942 8.862 -2.895 1.00 97.75 187 THR A CA 1
ATOM 1412 C C . THR A 1 187 ? 10.312 7.445 -3.326 1.00 97.75 187 THR A C 1
ATOM 1414 O O . THR A 1 187 ? 11.285 6.874 -2.850 1.00 97.75 187 THR A O 1
ATOM 1417 N N . GLY A 1 188 ? 9.529 6.826 -4.206 1.00 97.62 188 GLY A N 1
ATOM 1418 C CA . GLY A 1 188 ? 9.729 5.404 -4.500 1.00 97.62 188 GLY A CA 1
ATOM 1419 C C . GLY A 1 188 ? 9.079 4.927 -5.784 1.00 97.62 188 GLY A C 1
ATOM 1420 O O . GLY A 1 188 ? 8.515 5.724 -6.533 1.00 97.62 188 GLY A O 1
ATOM 1421 N N . LYS A 1 189 ? 9.182 3.631 -6.080 1.00 98.19 189 LYS A N 1
ATOM 1422 C CA . LYS A 1 189 ? 8.365 3.008 -7.130 1.00 98.19 189 LYS A CA 1
ATOM 1423 C C . LYS A 1 189 ? 7.027 2.604 -6.539 1.00 98.19 189 LYS A C 1
ATOM 1425 O O . LYS A 1 189 ? 6.971 2.126 -5.412 1.00 98.19 189 LYS A O 1
ATOM 1430 N N . CYS A 1 190 ? 5.974 2.745 -7.321 1.00 98.50 190 CYS A N 1
ATOM 1431 C CA . CYS A 1 190 ? 4.634 2.347 -6.930 1.00 98.50 190 CYS A CA 1
ATOM 1432 C C . CYS A 1 190 ? 4.148 1.222 -7.830 1.00 98.50 190 CYS A C 1
ATOM 1434 O O . CYS A 1 190 ? 4.424 1.198 -9.030 1.00 98.50 190 CYS A O 1
ATOM 1436 N N . PHE A 1 191 ? 3.432 0.275 -7.248 1.00 98.44 191 PHE A N 1
ATOM 1437 C CA . PHE A 1 191 ? 2.910 -0.881 -7.953 1.00 98.44 191 PHE A CA 1
ATOM 1438 C C . PHE A 1 191 ? 1.392 -0.857 -7.898 1.00 98.44 191 PHE A C 1
ATOM 1440 O O . PHE A 1 191 ? 0.842 -0.791 -6.804 1.00 98.44 191 PHE A O 1
ATOM 1447 N N . TYR A 1 192 ? 0.735 -0.911 -9.055 1.00 98.31 192 TYR A N 1
ATOM 1448 C CA . TYR A 1 192 ? -0.723 -0.992 -9.169 1.00 98.31 192 TYR A CA 1
ATOM 1449 C C . TYR A 1 192 ? -1.163 -2.401 -9.577 1.00 98.31 192 TYR A C 1
ATOM 1451 O O . TYR A 1 192 ? -0.375 -3.190 -10.116 1.00 98.31 192 TYR A O 1
ATOM 1459 N N . VAL A 1 193 ? -2.423 -2.721 -9.300 1.00 98.12 193 VAL A N 1
ATOM 1460 C CA . VAL A 1 193 ? -2.977 -4.069 -9.435 1.00 98.12 193 VAL A CA 1
ATOM 1461 C C . VAL A 1 193 ? -3.370 -4.354 -10.886 1.00 98.12 193 VAL A C 1
ATOM 1463 O O . VAL A 1 193 ? -3.875 -3.498 -11.598 1.00 98.12 193 VAL A O 1
ATOM 1466 N N . SER A 1 194 ? -3.143 -5.584 -11.341 1.00 96.88 194 SER A N 1
ATOM 1467 C CA . SER A 1 194 ? -3.618 -6.082 -12.648 1.00 96.88 194 SER A CA 1
ATOM 1468 C C . SER A 1 194 ? -4.260 -7.470 -12.579 1.00 96.88 194 SER A C 1
ATOM 1470 O O . SER A 1 194 ? -4.572 -8.064 -13.609 1.00 96.88 194 SER A O 1
ATOM 1472 N N . GLY A 1 195 ? -4.415 -8.017 -11.372 1.00 94.75 195 GLY A N 1
ATOM 1473 C CA . GLY A 1 195 ? -4.885 -9.377 -11.134 1.00 94.75 195 GLY A CA 1
ATOM 1474 C C . GLY A 1 195 ? -5.588 -9.507 -9.788 1.00 94.75 195 GLY A C 1
ATOM 1475 O O . GLY A 1 195 ? -6.043 -8.521 -9.218 1.00 94.75 195 GLY A O 1
ATOM 1476 N N . THR A 1 196 ? -5.689 -10.736 -9.290 1.00 97.62 196 THR A N 1
ATOM 1477 C CA . THR A 1 196 ? -6.337 -11.035 -8.008 1.00 97.62 196 THR A CA 1
ATOM 1478 C C . THR A 1 196 ? -5.443 -10.617 -6.849 1.00 97.62 196 THR A C 1
ATOM 1480 O O . THR A 1 196 ? -4.312 -11.089 -6.755 1.00 97.62 196 THR A O 1
ATOM 1483 N N . VAL A 1 197 ? -5.953 -9.761 -5.965 1.00 98.12 197 VAL A N 1
ATOM 1484 C CA . VAL A 1 197 ? -5.246 -9.343 -4.748 1.00 98.12 197 VAL A CA 1
ATOM 1485 C C . VAL A 1 197 ? -5.075 -10.535 -3.805 1.00 98.12 197 VAL A C 1
ATOM 1487 O O . VAL A 1 197 ? -6.018 -11.284 -3.563 1.00 98.12 197 VAL A O 1
ATOM 1490 N N . ASP A 1 198 ? -3.860 -10.704 -3.287 1.00 98.12 198 ASP A N 1
ATOM 1491 C CA . ASP A 1 198 ? -3.475 -11.761 -2.352 1.00 98.12 198 ASP A CA 1
ATOM 1492 C C . ASP A 1 198 ? -2.984 -11.108 -1.052 1.00 98.12 198 ASP A C 1
ATOM 1494 O O . ASP A 1 198 ? -1.867 -10.591 -0.975 1.00 98.12 198 ASP A O 1
ATOM 1498 N N . CYS A 1 199 ? -3.859 -11.070 -0.046 1.00 98.19 199 CYS A N 1
ATOM 1499 C CA . CYS A 1 199 ? -3.633 -10.325 1.194 1.00 98.19 199 CYS A CA 1
ATOM 1500 C C . CYS A 1 199 ? -2.528 -10.913 2.085 1.00 98.19 199 CYS A C 1
ATOM 1502 O O . CYS A 1 199 ? -2.000 -10.187 2.928 1.00 98.19 199 CYS A O 1
ATOM 1504 N N . ASP A 1 200 ? -2.161 -12.182 1.888 1.00 98.19 200 ASP A N 1
ATOM 1505 C CA . ASP A 1 200 ? -1.139 -12.895 2.666 1.00 98.19 200 ASP A CA 1
ATOM 1506 C C . ASP A 1 200 ? 0.232 -12.887 1.963 1.00 98.19 200 ASP A C 1
ATOM 1508 O O . ASP A 1 200 ? 1.167 -13.589 2.359 1.00 98.19 200 ASP A O 1
ATOM 1512 N N . ARG A 1 201 ? 0.376 -12.104 0.884 1.00 97.50 201 ARG A N 1
ATOM 1513 C CA . ARG A 1 201 ? 1.551 -12.154 0.014 1.00 97.50 201 ARG A CA 1
ATOM 1514 C C . ARG A 1 201 ? 2.313 -10.837 -0.060 1.00 97.50 201 ARG A C 1
ATOM 1516 O O . ARG A 1 201 ? 1.929 -9.904 -0.758 1.00 97.50 201 ARG A O 1
ATOM 1523 N N . ASN A 1 202 ? 3.519 -10.848 0.504 1.00 96.81 202 ASN A N 1
ATOM 1524 C CA . ASN A 1 202 ? 4.578 -9.888 0.203 1.00 96.81 202 ASN A CA 1
ATOM 1525 C C . ASN A 1 202 ? 5.913 -10.629 0.028 1.00 96.81 202 ASN A C 1
ATOM 1527 O O . ASN A 1 202 ? 6.546 -11.074 0.979 1.00 96.81 202 ASN A O 1
ATOM 1531 N N . ASP A 1 203 ? 6.333 -10.834 -1.219 1.00 93.88 203 ASP A N 1
ATOM 1532 C CA . ASP A 1 203 ? 7.516 -11.635 -1.553 1.00 93.88 203 ASP A CA 1
ATOM 1533 C C . ASP A 1 203 ? 8.820 -10.820 -1.570 1.00 93.88 203 ASP A C 1
ATOM 1535 O O . ASP A 1 203 ? 9.908 -11.397 -1.692 1.00 93.88 203 ASP A O 1
ATOM 1539 N N . LYS A 1 204 ? 8.740 -9.485 -1.494 1.00 94.62 204 LYS A N 1
ATOM 1540 C CA . LYS A 1 204 ? 9.907 -8.605 -1.553 1.00 94.62 204 LYS A CA 1
ATOM 1541 C C . LYS A 1 204 ? 10.190 -7.968 -0.209 1.00 94.62 204 LYS A C 1
ATOM 1543 O O . LYS A 1 204 ? 9.340 -7.396 0.453 1.00 94.62 204 LYS A O 1
ATOM 1548 N N . LYS A 1 205 ? 11.474 -7.998 0.132 1.00 93.94 205 LYS A N 1
ATOM 1549 C CA . LYS A 1 205 ? 12.002 -7.532 1.412 1.00 93.94 205 LYS A CA 1
ATOM 1550 C C . LYS A 1 205 ? 12.091 -6.011 1.568 1.00 93.94 205 LYS A C 1
ATOM 1552 O O . LYS A 1 205 ? 12.584 -5.502 2.558 1.00 93.94 205 LYS A O 1
ATOM 1557 N N . TRP A 1 206 ? 11.732 -5.271 0.539 1.00 95.06 206 TRP A N 1
ATOM 1558 C CA . TRP A 1 206 ? 11.937 -3.826 0.477 1.00 95.06 206 TRP A CA 1
ATOM 1559 C C . TRP A 1 206 ? 10.678 -3.122 -0.022 1.00 95.06 206 TRP A C 1
ATOM 1561 O O . TRP A 1 206 ? 10.736 -1.961 -0.398 1.00 95.06 206 TRP A O 1
ATOM 1571 N N . GLU A 1 207 ? 9.548 -3.826 -0.049 1.00 97.06 207 GLU A N 1
ATOM 1572 C CA . GLU A 1 207 ? 8.277 -3.282 -0.502 1.00 97.06 207 GLU A CA 1
ATOM 1573 C C . GLU A 1 207 ? 7.325 -3.177 0.687 1.00 97.06 207 GLU A C 1
ATOM 1575 O O . GLU A 1 207 ? 7.210 -4.100 1.498 1.00 97.06 207 GLU A O 1
ATOM 1580 N N . GLN A 1 208 ? 6.665 -2.028 0.770 1.00 98.25 208 GLN A N 1
ATOM 1581 C CA . GLN A 1 208 ? 5.609 -1.708 1.718 1.00 98.25 208 GLN A CA 1
ATOM 1582 C C . GLN A 1 208 ? 4.263 -2.007 1.050 1.00 98.25 208 GLN A C 1
ATOM 1584 O O . GLN A 1 208 ? 4.013 -1.474 -0.039 1.00 98.25 208 GLN A O 1
ATOM 1589 N N . PRO A 1 209 ? 3.398 -2.850 1.630 1.00 98.44 209 PRO A N 1
ATOM 1590 C CA . PRO A 1 209 ? 2.086 -3.112 1.058 1.00 98.44 209 PRO A CA 1
ATOM 1591 C C . PRO A 1 209 ? 1.149 -1.921 1.315 1.00 98.44 209 PRO A C 1
ATOM 1593 O O . PRO A 1 209 ? 1.146 -1.338 2.400 1.00 98.44 209 PRO A O 1
ATOM 1596 N N . LEU A 1 210 ? 0.347 -1.546 0.320 1.00 98.56 210 LEU A N 1
ATOM 1597 C CA . LEU A 1 210 ? -0.743 -0.587 0.497 1.00 98.56 210 LEU A CA 1
ATOM 1598 C C . LEU A 1 210 ? -2.045 -1.362 0.689 1.00 98.56 210 LEU A C 1
ATOM 1600 O O . LEU A 1 210 ? -2.532 -2.007 -0.239 1.00 98.56 210 LEU A O 1
ATOM 1604 N N . CYS A 1 211 ? -2.596 -1.285 1.894 1.00 98.56 211 CYS A N 1
ATOM 1605 C CA . CYS A 1 211 ? -3.673 -2.149 2.344 1.00 98.56 211 CYS A CA 1
ATOM 1606 C C . CYS A 1 211 ? -4.930 -1.345 2.642 1.00 98.56 211 CYS A C 1
ATOM 1608 O O . CYS A 1 211 ? -4.876 -0.309 3.305 1.00 98.56 211 CYS A O 1
ATOM 1610 N N . PHE A 1 212 ? -6.069 -1.854 2.192 1.00 98.25 212 PHE A N 1
ATOM 1611 C CA . PHE A 1 212 ? -7.362 -1.451 2.716 1.00 98.25 212 PHE A CA 1
ATOM 1612 C C . PHE A 1 212 ? -7.735 -2.408 3.843 1.00 98.25 212 PHE A C 1
ATOM 1614 O O . PHE A 1 212 ? -7.798 -3.620 3.634 1.00 98.25 212 PHE A O 1
ATOM 1621 N N . CYS A 1 213 ? -7.937 -1.882 5.044 1.00 97.00 213 CYS A N 1
ATOM 1622 C CA . CYS A 1 213 ? -8.324 -2.671 6.200 1.00 97.00 213 CYS A CA 1
ATOM 1623 C C . CYS A 1 213 ? -9.816 -2.503 6.460 1.00 97.00 213 CYS A C 1
ATOM 1625 O O . CYS A 1 213 ? -10.294 -1.395 6.717 1.00 97.00 213 CYS A O 1
ATOM 1627 N N . ASN A 1 214 ? -10.545 -3.617 6.402 1.00 94.06 214 ASN A N 1
ATOM 1628 C CA . ASN A 1 214 ? -11.987 -3.632 6.585 1.00 94.06 214 ASN A CA 1
ATOM 1629 C C . ASN A 1 214 ? -12.351 -3.270 8.022 1.00 94.06 214 ASN A C 1
ATOM 1631 O O . ASN A 1 214 ? -11.750 -3.755 8.988 1.00 94.06 214 ASN A O 1
ATOM 1635 N N . GLY A 1 215 ? -13.376 -2.433 8.160 1.00 83.38 215 GLY A N 1
ATOM 1636 C CA . GLY A 1 215 ? -13.931 -2.110 9.463 1.00 83.38 215 GLY A CA 1
ATOM 1637 C C . GLY A 1 215 ? -14.422 -3.373 10.175 1.00 83.38 215 GLY A C 1
ATOM 1638 O O . GLY A 1 215 ? -14.966 -4.272 9.537 1.00 83.38 215 GLY A O 1
ATOM 1639 N N . CYS A 1 216 ? -14.256 -3.387 11.501 1.00 68.31 216 CYS A N 1
ATOM 1640 C CA . CYS A 1 216 ? -14.611 -4.436 12.474 1.00 68.31 216 CYS A CA 1
ATOM 1641 C C . CYS A 1 216 ? -13.534 -5.497 12.797 1.00 68.31 216 CYS A C 1
ATOM 1643 O O . CYS A 1 216 ? -13.754 -6.691 12.589 1.00 68.31 216 CYS A O 1
ATOM 1645 N N . GLY A 1 217 ? -12.429 -5.105 13.442 1.00 54.28 217 GLY A N 1
ATOM 1646 C CA . GLY A 1 217 ? -11.728 -6.016 14.353 1.00 54.28 217 GLY A CA 1
ATOM 1647 C C . GLY A 1 217 ? -12.215 -5.785 15.784 1.00 54.28 217 GLY A C 1
ATOM 1648 O O . GLY A 1 217 ? -12.090 -4.700 16.352 1.00 54.28 217 GLY A O 1
ATOM 1649 N N . GLN A 1 218 ? -12.834 -6.811 16.367 1.00 56.22 218 GLN A N 1
ATOM 1650 C CA . GLN A 1 218 ? -13.208 -6.835 17.778 1.00 56.22 218 GLN A CA 1
ATOM 1651 C C . GLN A 1 218 ? -11.969 -7.096 18.642 1.00 56.22 218 GLN A C 1
ATOM 1653 O O . GLN A 1 218 ? -11.810 -8.161 19.230 1.00 56.22 218 GLN A O 1
ATOM 1658 N N . GLY A 1 219 ? -11.083 -6.109 18.734 1.00 49.25 219 GLY A N 1
ATOM 1659 C CA . GLY A 1 219 ? -10.150 -6.021 19.845 1.00 49.25 219 GLY A CA 1
ATOM 1660 C C . GLY A 1 219 ? -10.894 -5.390 21.009 1.00 49.25 219 GLY A C 1
ATOM 1661 O O . GLY A 1 219 ? -11.212 -4.206 20.955 1.00 49.25 219 GLY A O 1
ATOM 1662 N N . SER A 1 220 ? -11.224 -6.181 22.029 1.00 46.81 220 SER A N 1
ATOM 1663 C CA . SER A 1 220 ? -11.762 -5.710 23.305 1.00 46.81 220 SER A CA 1
ATOM 1664 C C . SER A 1 220 ? -10.861 -4.603 23.859 1.00 46.81 220 SER A C 1
ATOM 1666 O O . SER A 1 220 ? -9.929 -4.875 24.614 1.00 46.81 220 SER A O 1
ATOM 1668 N N . LEU A 1 221 ? -11.142 -3.345 23.516 1.00 48.66 221 LEU A N 1
ATOM 1669 C CA . LEU A 1 221 ? -10.695 -2.213 24.303 1.00 48.66 221 LEU A CA 1
ATOM 1670 C C . LEU A 1 221 ? -11.329 -2.435 25.670 1.00 48.66 221 LEU A C 1
ATOM 1672 O O . LEU A 1 221 ? -12.505 -2.143 25.885 1.00 48.66 221 LEU A O 1
ATOM 1676 N N . VAL A 1 222 ? -10.543 -2.984 26.596 1.00 49.69 222 VAL A N 1
ATOM 1677 C CA . VAL A 1 222 ? -10.748 -2.738 28.014 1.00 49.69 222 VAL A CA 1
ATOM 1678 C C . VAL A 1 222 ? -10.651 -1.226 28.111 1.00 49.69 222 VAL A C 1
ATOM 1680 O O . VAL A 1 222 ? -9.559 -0.670 28.191 1.00 49.69 222 VAL A O 1
ATOM 1683 N N . GLN A 1 223 ? -11.786 -0.539 27.963 1.00 47.41 223 GLN A N 1
ATOM 1684 C CA . GLN A 1 223 ? -11.876 0.866 28.293 1.00 47.41 223 GLN A CA 1
ATOM 1685 C C . GLN A 1 223 ? -11.382 0.919 29.727 1.00 47.41 223 GLN A C 1
ATOM 1687 O O . GLN A 1 223 ? -12.037 0.399 30.631 1.00 47.41 223 GLN A O 1
ATOM 1692 N N . ALA A 1 224 ? -10.169 1.442 29.907 1.00 46.75 224 ALA A N 1
ATOM 1693 C CA . ALA A 1 224 ? -9.637 1.757 31.208 1.00 46.75 224 ALA A CA 1
ATOM 1694 C C . ALA A 1 224 ? -10.693 2.652 31.841 1.00 46.75 224 ALA A C 1
ATOM 1696 O O . ALA A 1 224 ? -10.851 3.807 31.444 1.00 46.75 224 ALA A O 1
ATOM 1697 N N . VAL A 1 225 ? -11.497 2.071 32.733 1.00 50.75 225 VAL A N 1
ATOM 1698 C CA . VAL A 1 225 ? -12.509 2.810 33.471 1.00 50.75 225 VAL A CA 1
ATOM 1699 C C . VAL A 1 225 ? -11.723 3.942 34.116 1.00 50.75 225 VAL A C 1
ATOM 1701 O O . VAL A 1 225 ? -10.768 3.645 34.842 1.00 50.75 225 VAL A O 1
ATOM 1704 N N . PRO A 1 226 ? -11.996 5.217 33.795 1.00 46.88 226 PRO A N 1
ATOM 1705 C CA . PRO A 1 226 ? -11.243 6.302 34.387 1.00 46.88 226 PRO A CA 1
ATOM 1706 C C . PRO A 1 226 ? -11.365 6.138 35.900 1.00 46.88 226 PRO A C 1
ATOM 1708 O O . PRO A 1 226 ? -12.468 6.139 36.448 1.00 46.88 226 PRO A O 1
ATOM 1711 N N . TRP A 1 227 ? -10.229 5.968 36.582 1.00 51.59 227 TRP A N 1
ATOM 1712 C CA . TRP A 1 227 ? -10.147 5.768 38.036 1.00 51.59 227 TRP A CA 1
ATOM 1713 C C . TRP A 1 227 ? -10.748 6.947 38.832 1.00 51.59 227 TRP A C 1
ATOM 1715 O O . TRP A 1 227 ? -10.821 6.920 40.058 1.00 51.59 227 TRP A O 1
ATOM 1725 N N . SER A 1 228 ? -11.233 7.977 38.140 1.00 53.12 228 SER A N 1
ATOM 1726 C CA . SER A 1 228 ? -11.895 9.162 38.667 1.00 53.12 228 SER A CA 1
ATOM 1727 C C . SER A 1 228 ? -13.267 8.922 39.316 1.00 53.12 228 SER A C 1
ATOM 1729 O O . SER A 1 228 ? -13.815 9.875 39.859 1.00 53.12 228 SER A O 1
ATOM 1731 N N . LEU A 1 229 ? -13.831 7.705 39.312 1.00 50.81 229 LEU A N 1
ATOM 1732 C CA . LEU A 1 229 ? -15.146 7.437 39.932 1.00 50.81 229 LEU A CA 1
ATOM 1733 C C . LEU A 1 229 ? -15.135 6.578 41.211 1.00 50.81 229 LEU A C 1
ATOM 1735 O O . LEU A 1 229 ? -16.198 6.343 41.775 1.00 50.81 229 LEU A O 1
ATOM 1739 N N . VAL A 1 230 ? -13.977 6.175 41.749 1.00 52.38 230 VAL A N 1
ATOM 1740 C CA . VAL A 1 230 ? -13.922 5.330 42.971 1.00 52.38 230 VAL A CA 1
ATOM 1741 C C . VAL A 1 230 ? -13.793 6.138 44.283 1.00 52.38 230 VAL A C 1
ATOM 1743 O O . VAL A 1 230 ? -13.579 5.569 45.345 1.00 52.38 230 VAL A O 1
ATOM 1746 N N . LEU A 1 231 ? -13.954 7.469 44.279 1.00 50.69 231 LEU A N 1
ATOM 1747 C CA . LEU A 1 231 ? -13.608 8.300 45.454 1.00 50.69 231 LEU A CA 1
ATOM 1748 C C . LEU A 1 231 ? -14.733 9.105 46.124 1.00 50.69 231 LEU A C 1
ATOM 1750 O O . LEU A 1 231 ? -14.437 9.984 46.925 1.00 50.69 231 LEU A O 1
ATOM 1754 N N . TRP A 1 232 ? -16.012 8.796 45.889 1.00 47.94 232 TRP A N 1
ATOM 1755 C CA . TRP A 1 232 ? -17.118 9.503 46.561 1.00 47.94 232 TRP A CA 1
ATOM 1756 C C . TRP A 1 232 ? -18.135 8.554 47.208 1.00 47.94 232 TRP A C 1
ATOM 1758 O O . TRP A 1 232 ? -19.306 8.532 46.850 1.00 47.94 232 TRP A O 1
ATOM 1768 N N . SER A 1 233 ? -17.703 7.777 48.204 1.00 47.47 233 SER A N 1
ATOM 1769 C CA . SER A 1 233 ? -18.632 7.196 49.188 1.00 47.47 233 SER A CA 1
ATOM 1770 C C . SER A 1 233 ? -18.006 7.014 50.576 1.00 47.47 233 SER A C 1
ATOM 1772 O O . SER A 1 233 ? -18.239 6.009 51.245 1.00 47.47 233 SER A O 1
ATOM 1774 N N . LEU A 1 234 ? -17.213 7.985 51.040 1.00 53.00 234 LEU A N 1
ATOM 1775 C CA . LEU A 1 234 ? -16.999 8.153 52.478 1.00 53.00 234 LEU A CA 1
ATOM 1776 C C . LEU A 1 234 ? -18.104 9.071 52.993 1.00 53.00 234 LEU A C 1
ATOM 1778 O O . LEU A 1 234 ? -18.093 10.281 52.778 1.00 53.00 234 LEU A O 1
ATOM 1782 N N . GLY A 1 235 ? -19.117 8.435 53.579 1.00 47.34 235 GLY A N 1
ATOM 1783 C CA . GLY A 1 235 ? -20.273 9.097 54.157 1.00 47.34 235 GLY A CA 1
ATOM 1784 C C . GLY A 1 235 ? -19.910 10.040 55.312 1.00 47.34 235 GLY A C 1
ATOM 1785 O O . GLY A 1 235 ? -18.823 9.951 55.888 1.00 47.34 235 GLY A O 1
ATOM 1786 N N . PRO A 1 236 ? -20.834 10.942 55.676 1.00 51.44 236 PRO A N 1
ATOM 1787 C CA . PRO A 1 236 ? -20.644 11.881 56.769 1.00 51.44 236 PRO A CA 1
ATOM 1788 C C . PRO A 1 236 ? -20.657 11.131 58.105 1.00 51.44 236 PRO A C 1
ATOM 1790 O O . PRO A 1 236 ? -21.709 10.717 58.591 1.00 51.44 236 PRO A O 1
ATOM 1793 N N . TRP A 1 237 ? -19.488 10.964 58.726 1.00 52.81 237 TRP A N 1
ATOM 1794 C CA . TRP A 1 237 ? -19.422 10.686 60.156 1.00 52.81 237 TRP A CA 1
ATOM 1795 C C . TRP A 1 237 ? -19.757 11.968 60.914 1.00 52.81 237 TRP A C 1
ATOM 1797 O O . TRP A 1 237 ? -18.987 12.921 60.993 1.00 52.81 237 TRP A O 1
ATOM 1807 N N . SER A 1 238 ? -20.976 11.953 61.433 1.00 53.62 238 SER A N 1
ATOM 1808 C CA . SER A 1 238 ? -21.439 12.670 62.608 1.00 53.62 238 SER A CA 1
ATOM 1809 C C . SER A 1 238 ? -20.359 12.775 63.690 1.00 53.62 238 SER A C 1
ATOM 1811 O O . SER A 1 238 ? -20.064 11.789 64.364 1.00 53.62 238 SER A O 1
ATOM 1813 N N . SER A 1 239 ? -19.857 13.985 63.921 1.00 55.88 239 SER A N 1
ATOM 1814 C CA . SER A 1 239 ? -19.264 14.363 65.203 1.00 55.88 239 SER A CA 1
ATOM 1815 C C . SER A 1 239 ? -20.198 15.360 65.867 1.00 55.88 239 SER A C 1
ATOM 1817 O O . SER A 1 239 ? -20.249 16.536 65.510 1.00 55.88 239 SER A O 1
ATOM 1819 N N . GLY A 1 240 ? -20.993 14.839 66.797 1.00 55.12 240 GLY A N 1
ATOM 1820 C CA . GLY A 1 240 ? -21.712 15.646 67.762 1.00 55.12 240 GLY A CA 1
ATOM 1821 C C . GLY A 1 240 ? -20.772 16.230 68.819 1.00 55.12 240 GLY A C 1
ATOM 1822 O O . GLY A 1 240 ? -19.740 15.652 69.139 1.00 55.12 240 GLY A O 1
ATOM 1823 N N . LEU A 1 241 ? -21.218 17.363 69.361 1.00 58.44 241 LEU A N 1
ATOM 1824 C CA . LEU A 1 241 ? -21.210 17.715 70.781 1.00 58.44 241 LEU A CA 1
ATOM 1825 C C . LEU A 1 241 ? -19.868 17.634 71.543 1.00 58.44 241 LEU A C 1
ATOM 1827 O O . LEU A 1 241 ? -19.473 16.573 72.016 1.00 58.44 241 LEU A O 1
ATOM 1831 N N . LEU A 1 242 ? -19.304 18.797 71.883 1.00 48.81 242 LEU A N 1
ATOM 1832 C CA . LEU A 1 242 ? -18.841 18.990 73.257 1.00 48.81 242 LEU A CA 1
ATOM 1833 C C . LEU A 1 242 ? -19.140 20.411 73.740 1.00 48.81 242 LEU A C 1
ATOM 1835 O O . LEU A 1 242 ? -18.658 21.402 73.199 1.00 48.81 242 LEU A O 1
ATOM 1839 N N . VAL A 1 243 ? -19.996 20.446 74.753 1.00 46.50 243 VAL A N 1
ATOM 1840 C CA . VAL A 1 243 ? -20.262 21.559 75.657 1.00 46.50 243 VAL A CA 1
ATOM 1841 C C . VAL A 1 243 ? -19.065 21.698 76.595 1.00 46.50 243 VAL A C 1
ATOM 1843 O O . VAL A 1 243 ? -18.662 20.690 77.177 1.00 46.50 243 VAL A O 1
ATOM 1846 N N . LEU A 1 244 ? -18.550 22.920 76.755 1.00 56.09 244 LEU A N 1
ATOM 1847 C CA . LEU A 1 244 ? -18.059 23.503 78.013 1.00 56.09 244 LEU A CA 1
ATOM 1848 C C . LEU A 1 244 ? -17.790 25.000 77.823 1.00 56.09 244 LEU A C 1
ATOM 1850 O O . LEU A 1 244 ? -17.084 25.350 76.852 1.00 56.09 244 LEU A O 1
#